Protein AF-A0AAN3M4S7-F1 (afdb_monomer)

Radius of gyration: 28.24 Å; Cα contacts (8 Å, |Δi|>4): 264; chains: 1; bounding box: 68×44×92 Å

Structure (mmCIF, N/CA/C/O backbone):
data_AF-A0AAN3M4S7-F1
#
_entry.id   AF-A0AAN3M4S7-F1
#
loop_
_atom_site.group_PDB
_atom_site.id
_atom_site.type_symbol
_atom_site.label_atom_id
_atom_site.label_alt_id
_atom_site.label_comp_id
_atom_site.label_asym_id
_atom_site.label_entity_id
_atom_site.label_seq_id
_atom_site.pdbx_PDB_ins_code
_atom_site.Cartn_x
_atom_site.Cartn_y
_atom_site.Cartn_z
_atom_site.occupancy
_atom_site.B_iso_or_equiv
_atom_site.auth_seq_id
_atom_site.auth_comp_id
_atom_site.auth_asym_id
_atom_site.auth_atom_id
_atom_site.pdbx_PDB_model_num
ATOM 1 N N . MET A 1 1 ? 29.022 -8.233 -71.711 1.00 42.91 1 MET A N 1
ATOM 2 C CA . MET A 1 1 ? 27.779 -9.005 -71.477 1.00 42.91 1 MET A CA 1
ATOM 3 C C . MET A 1 1 ? 26.591 -8.155 -71.916 1.00 42.91 1 MET A C 1
ATOM 5 O O . MET A 1 1 ? 26.565 -6.970 -71.615 1.00 42.91 1 MET A O 1
ATOM 9 N N . ARG A 1 2 ? 25.707 -8.713 -72.752 1.00 39.50 2 ARG A N 1
ATOM 10 C CA . ARG A 1 2 ? 24.642 -8.004 -73.483 1.00 39.50 2 ARG A CA 1
ATOM 11 C C . ARG A 1 2 ? 23.326 -7.956 -72.679 1.00 39.50 2 ARG A C 1
ATOM 13 O O . ARG A 1 2 ? 22.872 -8.994 -72.228 1.00 39.50 2 ARG A O 1
ATOM 20 N N . ARG A 1 3 ? 22.741 -6.750 -72.648 1.00 41.62 3 ARG A N 1
ATOM 21 C CA . ARG A 1 3 ? 21.318 -6.340 -72.765 1.00 41.62 3 ARG A CA 1
ATOM 22 C C . ARG A 1 3 ? 20.234 -6.860 -71.792 1.00 41.62 3 ARG A C 1
ATOM 24 O O . ARG A 1 3 ? 19.880 -8.028 -71.773 1.00 41.62 3 ARG A O 1
ATOM 31 N N . SER A 1 4 ? 19.646 -5.860 -71.127 1.00 47.91 4 SER A N 1
ATOM 32 C CA . SER A 1 4 ? 18.259 -5.597 -70.704 1.00 47.91 4 SER A CA 1
ATOM 33 C C . SER A 1 4 ? 17.121 -6.521 -71.159 1.00 47.91 4 SER A C 1
ATOM 35 O O . SER A 1 4 ? 17.028 -6.826 -72.343 1.00 47.91 4 SER A O 1
ATOM 37 N N . ALA A 1 5 ? 16.133 -6.719 -70.272 1.00 48.47 5 ALA A N 1
ATOM 38 C CA . ALA A 1 5 ? 14.705 -6.646 -70.617 1.00 48.47 5 ALA A CA 1
ATOM 39 C C . ALA A 1 5 ? 13.822 -6.467 -69.363 1.00 48.47 5 ALA A C 1
ATOM 41 O O . ALA A 1 5 ? 13.741 -7.340 -68.504 1.00 48.47 5 ALA A O 1
ATOM 42 N N . PHE A 1 6 ? 13.142 -5.322 -69.291 1.00 50.38 6 PHE A N 1
ATOM 43 C CA . PHE A 1 6 ? 11.917 -5.125 -68.516 1.00 50.38 6 PHE A CA 1
ATOM 44 C C . PHE A 1 6 ? 10.796 -5.973 -69.133 1.00 50.38 6 PHE A C 1
ATOM 46 O O . PHE A 1 6 ? 10.583 -5.883 -70.340 1.00 50.38 6 PHE A O 1
ATOM 53 N N . VAL A 1 7 ? 10.018 -6.698 -68.322 1.00 50.75 7 VAL A N 1
ATOM 54 C CA . VAL A 1 7 ? 8.694 -7.201 -68.728 1.00 50.75 7 VAL A CA 1
ATOM 55 C C . VAL A 1 7 ? 7.677 -6.900 -67.626 1.00 50.75 7 VAL A C 1
ATOM 57 O O . VAL A 1 7 ? 7.732 -7.429 -66.520 1.00 50.75 7 VAL A O 1
ATOM 60 N N . ARG A 1 8 ? 6.759 -5.994 -67.966 1.00 50.50 8 ARG A N 1
ATOM 61 C CA . ARG A 1 8 ? 5.465 -5.724 -67.327 1.00 50.50 8 ARG A CA 1
ATOM 62 C C . ARG A 1 8 ? 4.431 -6.676 -67.942 1.00 50.50 8 ARG A C 1
ATOM 64 O O . ARG A 1 8 ? 4.377 -6.730 -69.162 1.00 50.50 8 ARG A O 1
ATOM 71 N N . MET A 1 9 ? 3.567 -7.294 -67.135 1.00 41.88 9 MET A N 1
ATOM 72 C CA . MET A 1 9 ? 2.136 -7.560 -67.420 1.00 41.88 9 MET A CA 1
ATOM 73 C C . MET A 1 9 ? 1.543 -8.306 -66.210 1.00 41.88 9 MET A C 1
ATOM 75 O O . MET A 1 9 ? 2.044 -9.359 -65.844 1.00 41.88 9 MET A O 1
ATOM 79 N N . MET A 1 10 ? 0.720 -7.663 -65.368 1.00 51.94 10 MET A N 1
ATOM 80 C CA . MET A 1 10 ? -0.756 -7.586 -65.435 1.00 51.94 10 MET A CA 1
ATOM 81 C C . MET A 1 10 ? -1.442 -8.955 -65.530 1.00 51.94 10 MET A C 1
ATOM 83 O O . MET A 1 10 ? -1.200 -9.637 -66.513 1.00 51.94 10 MET A O 1
ATOM 87 N N . ILE A 1 11 ? -2.341 -9.283 -64.576 1.00 55.47 11 ILE A N 1
ATOM 88 C CA . ILE A 1 11 ? -3.719 -9.772 -64.832 1.00 55.47 11 ILE A CA 1
ATOM 89 C C . ILE A 1 11 ? -4.521 -10.050 -63.522 1.00 55.47 11 ILE A C 1
ATOM 91 O O . ILE A 1 11 ? -4.142 -10.873 -62.700 1.00 55.47 11 ILE A O 1
ATOM 95 N N . PHE A 1 12 ? -5.644 -9.322 -63.411 1.00 48.72 12 PHE A N 1
ATOM 96 C CA . PHE A 1 12 ? -7.006 -9.671 -62.950 1.00 48.72 12 PHE A CA 1
ATOM 97 C C . PHE A 1 12 ? -7.413 -9.824 -61.462 1.00 48.72 12 PHE A C 1
ATOM 99 O O . PHE A 1 12 ? -7.158 -10.799 -60.767 1.00 48.72 12 PHE A O 1
ATOM 106 N N . THR A 1 13 ? -8.213 -8.822 -61.078 1.00 58.09 13 THR A N 1
ATOM 107 C CA . THR A 1 13 ? -9.391 -8.765 -60.193 1.00 58.09 13 THR A CA 1
ATOM 108 C C . THR A 1 13 ? -10.190 -10.049 -59.941 1.00 58.09 13 THR A C 1
ATOM 110 O O . THR A 1 13 ? -10.641 -10.689 -60.886 1.00 58.09 13 THR A O 1
ATOM 113 N N . THR A 1 14 ? -10.601 -10.234 -58.679 1.00 54.31 14 THR A N 1
ATOM 114 C CA . THR A 1 14 ? -11.910 -10.811 -58.316 1.00 54.31 14 THR A CA 1
ATOM 115 C C . THR A 1 14 ? -12.556 -10.011 -57.184 1.00 54.31 14 THR A C 1
ATOM 117 O O . THR A 1 14 ? -12.003 -9.900 -56.089 1.00 54.31 14 THR A O 1
ATOM 120 N N . LEU A 1 15 ? -13.743 -9.465 -57.468 1.00 50.44 15 LEU A N 1
ATOM 121 C CA . LEU A 1 15 ? -14.716 -9.010 -56.480 1.00 50.44 15 LEU A CA 1
ATOM 122 C C . LEU A 1 15 ? -15.133 -10.185 -55.586 1.00 50.44 15 LEU A C 1
ATOM 124 O O . LEU A 1 15 ? -15.494 -11.240 -56.099 1.00 50.44 15 LEU A O 1
ATOM 128 N N . PHE A 1 16 ? -15.193 -9.961 -54.274 1.00 44.78 16 PHE A N 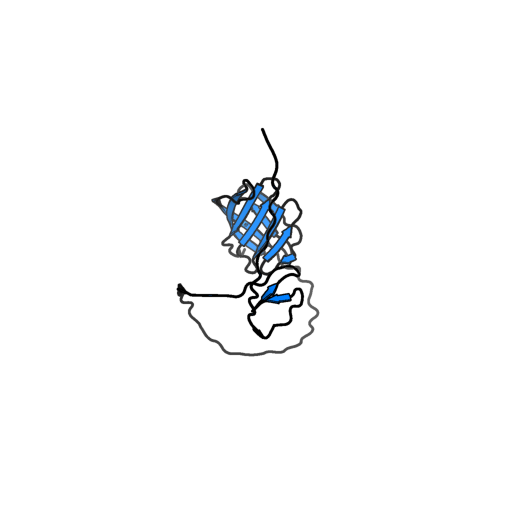1
ATOM 129 C CA . PHE A 1 16 ? -16.081 -10.719 -53.398 1.00 44.78 16 PHE A CA 1
ATOM 130 C C . PHE A 1 16 ? -17.044 -9.748 -52.719 1.00 44.78 16 PHE A C 1
ATOM 132 O O . PHE A 1 16 ? -16.681 -8.973 -51.835 1.00 44.78 16 PHE A O 1
ATOM 139 N N . VAL A 1 17 ? -18.275 -9.783 -53.222 1.00 51.69 17 VAL A N 1
ATOM 140 C CA . VAL A 1 17 ? -19.485 -9.270 -52.588 1.00 51.69 17 VAL A CA 1
ATOM 141 C C . VAL A 1 17 ? -19.856 -10.223 -51.452 1.00 51.69 17 VAL A C 1
ATOM 143 O O . VAL A 1 17 ? -19.858 -11.438 -51.625 1.00 51.69 17 VAL A O 1
ATOM 146 N N . GLY A 1 18 ? -20.205 -9.665 -50.301 1.00 41.69 18 GLY A N 1
ATOM 147 C CA . GLY A 1 18 ? -20.813 -10.367 -49.175 1.00 41.69 18 GLY A CA 1
ATOM 148 C C . GLY A 1 18 ? -20.774 -9.428 -47.980 1.00 41.69 18 GLY A C 1
ATOM 149 O O . GLY A 1 18 ? -19.727 -8.892 -47.650 1.00 41.69 18 GLY A O 1
ATOM 150 N N . GLY A 1 19 ? -21.850 -9.092 -47.298 1.00 40.72 19 GLY A N 1
ATOM 151 C CA . GLY A 1 19 ? -23.197 -9.623 -47.223 1.00 40.72 19 GLY A CA 1
ATOM 152 C C . GLY A 1 19 ? -23.743 -8.968 -45.956 1.00 40.72 19 GLY A C 1
ATOM 153 O O . GLY A 1 19 ? -23.038 -8.847 -44.955 1.00 40.72 19 GLY A O 1
ATOM 154 N N . THR A 1 20 ? -24.942 -8.419 -46.046 1.00 54.81 20 THR A N 1
ATOM 155 C CA . THR A 1 20 ? -25.591 -7.624 -45.005 1.00 54.81 20 THR A CA 1
ATOM 156 C C . THR A 1 20 ? -25.711 -8.379 -43.682 1.00 54.81 20 THR A C 1
ATOM 158 O O . THR A 1 20 ? -26.260 -9.475 -43.652 1.00 54.81 20 THR A O 1
ATOM 161 N N . SER A 1 21 ? -25.324 -7.727 -42.586 1.00 47.47 21 SER A N 1
ATOM 162 C CA . SER A 1 21 ? -25.790 -8.072 -41.242 1.00 47.47 21 SER A CA 1
ATOM 163 C C . SER A 1 21 ? -26.276 -6.795 -40.579 1.00 47.47 21 SER A C 1
ATOM 165 O O . SER A 1 21 ? -25.494 -6.030 -40.014 1.00 47.47 21 SER A O 1
ATOM 167 N N . THR A 1 22 ? -27.581 -6.551 -40.668 1.00 51.91 22 THR A N 1
ATOM 168 C CA . THR A 1 22 ? -28.297 -5.594 -39.824 1.00 51.91 22 THR A CA 1
ATOM 169 C C . THR A 1 22 ? -28.258 -6.105 -38.386 1.00 51.91 22 THR A C 1
ATOM 171 O O . THR A 1 22 ? -29.198 -6.725 -37.893 1.00 51.91 22 THR A O 1
ATOM 174 N N . ALA A 1 23 ? -27.132 -5.893 -37.712 1.00 49.00 23 ALA A N 1
ATOM 175 C CA . ALA A 1 23 ? -27.054 -6.047 -36.274 1.00 49.00 23 ALA A CA 1
ATOM 176 C C . ALA A 1 23 ? -27.663 -4.786 -35.660 1.00 49.00 23 ALA A C 1
ATOM 178 O O . ALA A 1 23 ? -27.146 -3.685 -35.847 1.00 49.00 23 ALA A O 1
ATOM 179 N N . VAL A 1 24 ? -28.785 -4.956 -34.964 1.00 54.28 24 VAL A N 1
ATOM 180 C CA . VAL A 1 24 ? -29.442 -3.917 -34.165 1.00 54.28 24 VAL A CA 1
ATOM 181 C C . VAL A 1 24 ? -28.415 -3.358 -33.176 1.00 54.28 24 VAL A C 1
ATOM 183 O O . VAL A 1 24 ? -28.100 -3.970 -32.156 1.00 54.28 24 VAL A O 1
ATOM 186 N N . ALA A 1 25 ? -27.825 -2.219 -33.532 1.00 49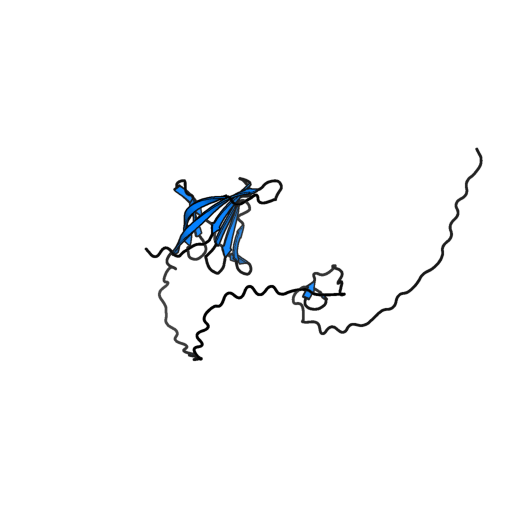.12 25 ALA A N 1
ATOM 187 C CA . ALA A 1 25 ? -26.720 -1.627 -32.804 1.00 49.12 25 ALA A CA 1
ATOM 188 C C . ALA A 1 25 ? -27.243 -0.845 -31.596 1.00 49.12 25 ALA A C 1
ATOM 190 O O . ALA A 1 25 ? -28.061 0.064 -31.721 1.00 49.12 25 ALA A O 1
ATOM 191 N N . LYS A 1 26 ? -26.733 -1.171 -30.407 1.00 57.12 26 LYS A N 1
ATOM 192 C CA . LYS A 1 26 ? -26.891 -0.325 -29.220 1.00 57.12 26 LYS A CA 1
ATOM 193 C C . LYS A 1 26 ? -26.091 0.962 -29.453 1.00 57.12 26 LYS A C 1
ATOM 195 O O . LYS A 1 26 ? -24.917 0.889 -29.810 1.00 57.12 26 LYS A O 1
ATOM 200 N N . ASN A 1 27 ? -26.717 2.124 -29.266 1.00 68.62 27 ASN A N 1
ATOM 201 C CA . ASN A 1 27 ? -26.088 3.425 -29.511 1.00 68.62 27 ASN A CA 1
ATOM 202 C C . ASN A 1 27 ? -24.818 3.604 -28.662 1.00 68.62 27 ASN A C 1
ATOM 204 O O . ASN A 1 27 ? -24.875 3.710 -27.435 1.00 68.62 27 ASN A O 1
ATOM 208 N N . CYS A 1 28 ? -23.661 3.648 -29.320 1.00 70.94 28 CYS A N 1
ATOM 209 C CA . CYS A 1 28 ? -22.375 3.876 -28.675 1.00 70.94 28 CYS A CA 1
ATOM 210 C C . CYS A 1 28 ? -22.195 5.365 -28.359 1.00 70.94 28 CYS A C 1
ATOM 212 O O . CYS A 1 28 ? -22.186 6.194 -29.262 1.00 70.94 28 CYS A O 1
ATOM 214 N N . LYS A 1 29 ? -21.995 5.718 -27.079 1.00 72.62 29 LYS A N 1
ATOM 215 C CA . LYS A 1 29 ? -21.736 7.115 -26.667 1.00 72.62 29 LYS A CA 1
ATOM 216 C C . LYS A 1 29 ? -20.377 7.639 -27.164 1.00 72.62 29 LYS A C 1
ATOM 218 O O . LYS A 1 29 ? -20.208 8.840 -27.342 1.00 72.62 29 LYS A O 1
ATOM 223 N N . LYS A 1 30 ? -19.401 6.745 -27.365 1.00 63.00 30 LYS A N 1
ATOM 224 C CA . LYS A 1 30 ? -18.105 7.014 -28.008 1.00 63.00 30 LYS A CA 1
ATOM 225 C C . LYS A 1 30 ? -17.706 5.789 -28.838 1.00 63.00 30 LYS A C 1
ATOM 227 O O . LYS A 1 30 ? -17.672 4.687 -28.295 1.00 63.00 30 LYS A O 1
ATOM 232 N N . GLY A 1 31 ? -17.390 5.984 -30.119 1.00 74.31 31 GLY A N 1
ATOM 233 C CA . GLY A 1 31 ? -16.978 4.914 -31.037 1.00 74.31 31 GLY A CA 1
ATOM 234 C C . GLY A 1 31 ? -18.075 4.428 -31.992 1.00 74.31 31 GLY A C 1
ATOM 235 O O . GLY A 1 31 ? -19.204 4.908 -31.947 1.00 74.31 31 GLY A O 1
ATOM 236 N N . ILE A 1 32 ? -17.718 3.486 -32.867 1.00 76.38 32 ILE A N 1
ATOM 237 C CA . ILE A 1 32 ? -18.597 2.870 -33.869 1.00 76.38 32 ILE A CA 1
ATOM 238 C C . ILE A 1 32 ? -19.101 1.499 -33.379 1.00 76.38 32 ILE A C 1
ATOM 240 O O . ILE A 1 32 ? -18.364 0.785 -32.689 1.00 76.38 32 ILE A O 1
ATOM 244 N N . PRO A 1 33 ? -20.347 1.111 -33.691 1.00 72.44 33 PRO A N 1
ATOM 245 C CA . PRO A 1 33 ? -20.886 -0.183 -33.285 1.00 72.44 33 PRO A CA 1
ATOM 246 C C . PRO A 1 33 ? -20.235 -1.341 -34.057 1.00 72.44 33 PRO A C 1
ATOM 248 O O . PRO A 1 33 ? -20.061 -1.276 -35.272 1.00 72.44 33 PRO A O 1
ATOM 251 N N . CYS A 1 34 ? -19.888 -2.415 -33.343 1.00 76.62 34 CYS A N 1
ATOM 252 C CA . CYS A 1 34 ? -19.322 -3.648 -33.892 1.00 76.62 34 CYS A CA 1
ATOM 253 C C . CYS A 1 34 ? -19.849 -4.858 -33.094 1.00 76.62 34 CYS A C 1
ATOM 255 O O . CYS A 1 34 ? -19.361 -5.170 -32.005 1.00 76.62 34 CYS A O 1
ATOM 257 N N . GLY A 1 35 ? -20.883 -5.534 -33.608 1.00 75.25 35 GLY A N 1
ATOM 258 C CA . GLY A 1 35 ? -21.559 -6.631 -32.903 1.00 75.25 35 GLY A CA 1
ATOM 259 C C . GLY A 1 35 ? -22.231 -6.157 -31.606 1.00 75.25 35 GLY A C 1
ATOM 260 O O . GLY A 1 35 ? -22.968 -5.175 -31.613 1.00 75.25 35 GLY A O 1
ATOM 261 N N . ASN A 1 36 ? -21.949 -6.825 -30.480 1.00 72.81 36 ASN A N 1
ATOM 262 C CA . ASN A 1 36 ? -22.492 -6.471 -29.157 1.00 72.81 36 ASN A CA 1
ATOM 263 C C . ASN A 1 36 ? -21.648 -5.430 -28.388 1.00 72.81 36 ASN A C 1
ATOM 265 O O . ASN A 1 36 ? -21.872 -5.224 -27.194 1.00 72.81 36 ASN A O 1
ATOM 269 N N . SER A 1 37 ? -20.646 -4.802 -29.013 1.00 70.00 37 SER A N 1
ATOM 270 C CA . SER A 1 37 ? -19.739 -3.847 -28.357 1.00 70.00 37 SER A CA 1
ATOM 271 C C . SER A 1 37 ? -19.440 -2.618 -29.225 1.00 70.00 37 SER A C 1
ATOM 273 O O . SER A 1 37 ? -19.722 -2.589 -30.422 1.00 70.00 37 SER A O 1
ATOM 275 N N . CYS A 1 38 ? -18.882 -1.581 -28.598 1.00 79.56 38 CYS A N 1
ATOM 276 C CA . CYS A 1 38 ? -18.484 -0.325 -29.235 1.00 79.56 38 CYS A CA 1
ATOM 277 C C . CYS A 1 38 ? -16.966 -0.283 -29.403 1.00 79.56 38 CYS A C 1
ATOM 279 O O . CYS A 1 38 ? -16.242 -0.560 -28.445 1.00 79.56 38 CYS A O 1
ATOM 281 N N . ILE A 1 39 ? -16.479 0.090 -30.586 1.00 77.88 39 ILE A N 1
ATOM 282 C CA . ILE A 1 39 ? -15.044 0.170 -30.881 1.00 77.88 39 ILE A CA 1
ATOM 283 C C . ILE A 1 39 ? -14.630 1.602 -31.238 1.00 77.88 39 ILE A C 1
ATOM 285 O O . ILE A 1 39 ? -15.415 2.373 -31.783 1.00 77.88 39 ILE A O 1
ATOM 289 N N . ALA A 1 40 ? -13.398 1.994 -30.907 1.00 77.44 40 ALA A N 1
ATOM 290 C CA . ALA A 1 40 ? -12.869 3.313 -31.251 1.00 77.44 40 ALA A CA 1
ATOM 291 C C . ALA A 1 40 ? -12.804 3.533 -32.777 1.00 77.44 40 ALA A C 1
ATOM 293 O O . ALA A 1 40 ? -12.627 2.588 -33.550 1.00 77.44 40 ALA A O 1
ATOM 294 N N . VAL A 1 41 ? -12.917 4.796 -33.200 1.00 72.44 41 VAL A N 1
ATOM 295 C CA . VAL A 1 41 ? -12.839 5.199 -34.613 1.00 72.44 41 VAL A CA 1
ATOM 296 C C . VAL A 1 41 ? -11.474 4.794 -35.189 1.00 72.44 41 VAL A C 1
ATOM 298 O O . VAL A 1 41 ? -10.442 5.051 -34.574 1.00 72.44 41 VAL A O 1
ATOM 301 N N . GLY A 1 42 ? -11.473 4.134 -36.350 1.00 69.75 42 GLY A N 1
ATOM 302 C CA . GLY A 1 42 ? -10.254 3.687 -37.041 1.00 69.75 42 GLY A CA 1
ATOM 303 C C . GLY A 1 42 ? -9.802 2.253 -36.734 1.00 69.75 42 GLY A C 1
ATOM 304 O O . GLY A 1 42 ? -8.729 1.847 -37.175 1.00 69.75 42 GLY A O 1
ATOM 305 N N . LYS A 1 43 ? -10.593 1.463 -35.995 1.00 73.00 43 LYS A N 1
ATOM 306 C CA . LYS A 1 43 ? -10.341 0.026 -35.797 1.00 73.00 43 LYS A CA 1
ATOM 307 C C . LYS A 1 43 ? -11.283 -0.825 -36.650 1.00 73.00 43 LYS A C 1
ATOM 309 O O . LYS A 1 43 ? -12.471 -0.534 -36.755 1.00 73.00 43 LYS A O 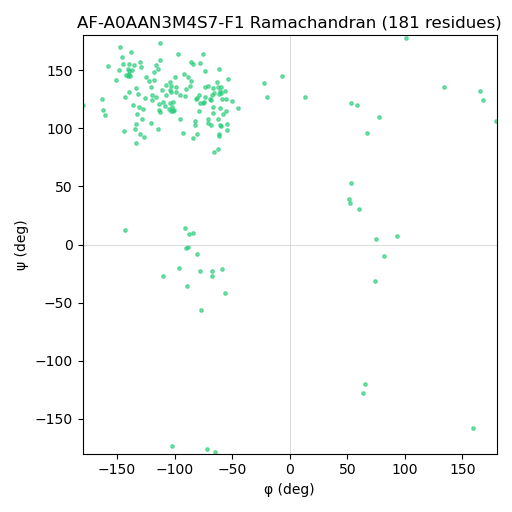1
ATOM 314 N N . THR A 1 44 ? -10.754 -1.906 -37.220 1.00 71.62 44 THR A N 1
ATOM 315 C CA . THR A 1 44 ? -11.525 -2.831 -38.058 1.00 71.62 44 THR A CA 1
ATOM 316 C C . THR A 1 44 ? -12.326 -3.805 -37.201 1.00 71.62 44 THR A C 1
ATOM 318 O O . THR A 1 44 ? -11.775 -4.513 -36.358 1.00 71.62 44 THR A O 1
ATOM 321 N N . CYS A 1 45 ? -13.631 -3.859 -37.447 1.00 66.75 45 CYS A N 1
ATOM 322 C CA . CYS A 1 45 ? -14.543 -4.813 -36.833 1.00 66.75 45 CYS A CA 1
ATOM 323 C C . CYS A 1 45 ? -14.367 -6.202 -37.473 1.00 66.75 45 CYS A C 1
ATOM 325 O O . CYS A 1 45 ? -14.528 -6.337 -38.685 1.00 66.75 45 CYS A O 1
ATOM 327 N N . ARG A 1 46 ? -14.039 -7.236 -36.686 1.00 69.50 46 ARG A N 1
ATOM 328 C CA . ARG A 1 46 ? -14.044 -8.638 -37.144 1.00 69.50 46 ARG A CA 1
ATOM 329 C C . ARG A 1 46 ? -15.128 -9.412 -36.404 1.00 69.50 46 ARG A C 1
ATOM 331 O O . ARG A 1 46 ? -15.097 -9.487 -35.179 1.00 69.50 46 ARG A O 1
ATOM 338 N N . ILE A 1 47 ? -16.074 -9.976 -37.153 1.00 61.78 47 ILE A N 1
ATOM 339 C CA . ILE A 1 47 ? -17.199 -10.762 -36.636 1.00 61.78 47 ILE A CA 1
ATOM 340 C C . ILE A 1 47 ? -17.217 -12.113 -37.375 1.00 61.78 47 ILE A C 1
ATOM 342 O O . ILE A 1 47 ? -17.387 -12.133 -38.589 1.00 61.78 47 ILE A O 1
ATOM 346 N N . GLY A 1 48 ? -17.025 -13.213 -36.630 1.00 51.16 48 GLY A N 1
ATOM 347 C CA . GLY A 1 48 ? -17.079 -14.627 -37.071 1.00 51.16 48 GLY A CA 1
ATOM 348 C C . GLY A 1 48 ? -15.880 -15.444 -36.543 1.00 51.16 48 GLY A C 1
ATOM 349 O O . GLY A 1 48 ? -14.767 -14.929 -36.571 1.00 51.16 48 GLY A O 1
ATOM 350 N N . SER A 1 49 ? -15.971 -16.671 -36.003 1.00 39.03 49 SER A N 1
ATOM 351 C CA . SER A 1 49 ? -17.080 -17.604 -35.706 1.00 39.03 49 SER A CA 1
ATOM 352 C C . SER A 1 49 ? -16.687 -18.483 -34.491 1.00 39.03 49 SER A C 1
ATOM 354 O O . SER A 1 49 ? -15.526 -18.858 -34.357 1.00 39.03 49 SER A O 1
ATOM 356 N N . TYR A 1 50 ? -17.634 -18.775 -33.593 1.00 53.66 50 TYR A N 1
ATOM 357 C CA . TYR A 1 50 ? -17.469 -19.486 -32.304 1.00 53.66 50 TYR A CA 1
ATOM 358 C C . TYR A 1 50 ? -17.493 -21.024 -32.425 1.00 53.66 50 TYR A C 1
ATOM 360 O O . TYR A 1 50 ? -18.216 -21.534 -33.275 1.00 53.66 50 TYR A O 1
ATOM 368 N N . ALA A 1 51 ? -16.878 -21.747 -31.469 1.00 41.12 51 ALA A N 1
ATOM 369 C CA . ALA A 1 51 ? -17.439 -22.987 -30.895 1.00 41.12 51 ALA A CA 1
ATOM 370 C C . ALA A 1 51 ? -16.845 -23.319 -29.494 1.00 41.12 51 ALA A C 1
ATOM 372 O O . ALA A 1 51 ? -15.743 -22.867 -29.189 1.00 41.12 51 ALA A O 1
ATOM 373 N N . PRO A 1 52 ? -17.578 -24.044 -28.620 1.00 58.81 52 PRO A N 1
ATOM 374 C CA . PRO A 1 52 ? -17.574 -23.858 -27.162 1.00 58.81 52 PRO A CA 1
ATOM 375 C C . PRO A 1 52 ? -16.969 -25.037 -26.374 1.00 58.81 52 PRO A C 1
ATOM 377 O O . PRO A 1 52 ? -17.033 -26.170 -26.834 1.00 58.81 52 PRO A O 1
ATOM 380 N N . SER A 1 53 ? -16.513 -24.830 -25.129 1.00 32.78 53 SER A N 1
ATOM 381 C CA . SER A 1 53 ? -16.524 -25.918 -24.132 1.00 32.78 53 SER A CA 1
ATOM 382 C C . SER A 1 53 ? -16.357 -25.447 -22.683 1.00 32.78 53 SER A C 1
ATOM 384 O O . SER A 1 53 ? -15.352 -24.848 -22.313 1.00 32.78 53 SER A O 1
ATOM 386 N N . SER A 1 54 ? -17.334 -25.860 -21.877 1.00 30.94 54 SER A N 1
ATOM 387 C CA . SER A 1 54 ? -17.329 -26.052 -20.425 1.00 30.94 54 SER A CA 1
ATOM 388 C C . SER A 1 54 ? -17.184 -24.827 -19.520 1.00 30.94 54 SER A C 1
ATOM 390 O O . SER A 1 54 ? -16.107 -24.454 -19.061 1.00 30.94 54 SER A O 1
ATOM 392 N N . TYR A 1 55 ? -18.345 -24.349 -19.072 1.00 34.88 55 TYR A N 1
ATOM 393 C CA . TYR A 1 55 ? -18.514 -23.989 -17.668 1.00 34.88 55 TYR A CA 1
ATOM 394 C C . TYR A 1 55 ? -17.915 -25.106 -16.795 1.00 34.88 55 TYR A C 1
ATOM 396 O O . TYR A 1 55 ? -18.399 -26.238 -16.819 1.00 34.88 55 TYR A O 1
ATOM 404 N N . LYS A 1 56 ? -16.880 -24.806 -16.008 1.00 29.81 56 LYS A N 1
ATOM 405 C CA . LYS A 1 56 ? -16.699 -25.491 -14.728 1.00 29.81 56 LYS A CA 1
ATOM 406 C C . LYS A 1 56 ? -17.390 -24.644 -13.672 1.00 29.81 56 LYS A C 1
ATOM 408 O O . LYS A 1 56 ? -16.840 -23.671 -13.168 1.00 29.81 56 LYS A O 1
ATOM 413 N N . ASN A 1 57 ? -18.632 -25.026 -13.384 1.00 33.34 57 ASN A N 1
ATOM 414 C CA . ASN A 1 57 ? -19.287 -24.698 -12.129 1.00 33.34 57 ASN A CA 1
ATOM 415 C C . ASN A 1 57 ? -18.442 -25.293 -10.998 1.00 33.34 57 ASN A C 1
ATOM 417 O O . ASN A 1 57 ? -18.512 -26.491 -10.739 1.00 33.34 57 ASN A O 1
ATOM 421 N N . HIS A 1 58 ? -17.655 -24.467 -10.314 1.00 33.00 58 HIS A N 1
ATOM 422 C CA . HIS A 1 58 ? -17.378 -24.738 -8.912 1.00 33.00 58 HIS A CA 1
ATOM 423 C C . HIS A 1 58 ? -18.588 -24.232 -8.133 1.00 33.00 58 HIS A C 1
ATOM 425 O O . HIS A 1 58 ? -18.724 -23.044 -7.848 1.00 33.00 58 HIS A O 1
ATOM 431 N N . SER A 1 59 ? -19.511 -25.152 -7.867 1.00 34.16 59 SER A N 1
ATOM 432 C CA . SER A 1 59 ? -20.602 -24.976 -6.921 1.00 34.16 59 SER A CA 1
ATOM 433 C C . SER A 1 59 ? -20.016 -24.735 -5.529 1.00 34.16 59 SER A C 1
ATOM 435 O O . SER A 1 59 ? -19.725 -25.680 -4.799 1.00 34.16 59 SER A O 1
ATOM 437 N N . TYR A 1 60 ? -19.834 -23.472 -5.154 1.00 33.34 60 TYR A N 1
ATOM 438 C CA . TYR A 1 60 ? -19.862 -23.107 -3.744 1.00 33.34 60 TYR A CA 1
ATOM 439 C C . TYR A 1 60 ? -21.327 -22.947 -3.358 1.00 33.34 60 TYR A C 1
ATOM 441 O O . TYR A 1 60 ? -21.978 -21.966 -3.717 1.00 33.34 60 TYR A O 1
ATOM 449 N N . SER A 1 61 ? -21.850 -23.956 -2.668 1.00 29.59 61 SER A N 1
ATOM 450 C CA . SER A 1 61 ? -23.162 -23.930 -2.032 1.00 29.59 61 SER A CA 1
ATOM 451 C C . SER A 1 61 ? -23.185 -22.826 -0.972 1.00 29.59 61 SER A C 1
ATOM 453 O O . SER A 1 61 ? -22.754 -23.031 0.159 1.00 29.59 61 SER A O 1
ATOM 455 N N . TYR A 1 62 ? -23.668 -21.639 -1.336 1.00 36.38 62 TYR A N 1
ATOM 456 C CA . TYR A 1 62 ? -24.163 -20.668 -0.365 1.00 36.38 62 TYR A CA 1
ATOM 457 C C . TYR A 1 62 ? -25.574 -21.101 0.058 1.00 36.38 62 TYR A C 1
ATOM 459 O O . TYR A 1 62 ? -26.415 -21.316 -0.819 1.00 36.38 62 TYR A O 1
ATOM 467 N N . PRO A 1 63 ? -25.880 -21.218 1.362 1.00 35.38 63 PRO A N 1
ATOM 468 C CA . PRO A 1 63 ? -27.256 -21.378 1.800 1.00 35.38 63 PRO A CA 1
ATOM 469 C C . PRO A 1 63 ? -28.008 -20.078 1.494 1.00 35.38 63 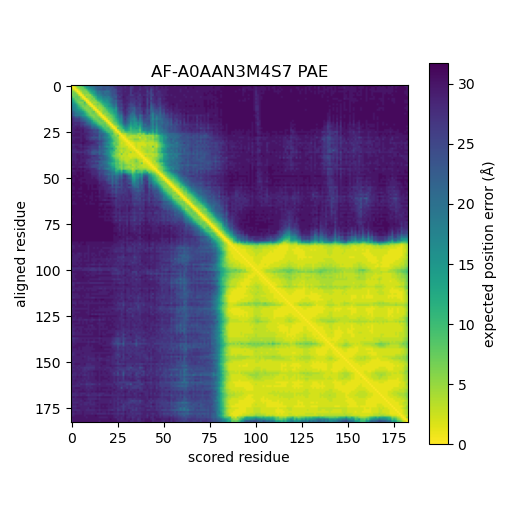PRO A C 1
ATOM 471 O O . PRO A 1 63 ? -27.710 -19.015 2.036 1.00 35.38 63 PRO A O 1
ATOM 474 N N . SER A 1 64 ? -28.955 -20.168 0.563 1.00 32.84 64 SER A N 1
ATOM 475 C CA . SER A 1 64 ? -29.861 -19.085 0.204 1.00 32.84 64 SER A CA 1
ATOM 476 C C . SER A 1 64 ? -31.012 -19.068 1.209 1.00 32.84 64 SER A C 1
ATOM 478 O O . SER A 1 64 ? -31.876 -19.940 1.177 1.00 32.84 64 SER A O 1
ATOM 480 N N . SER A 1 65 ? -31.024 -18.094 2.117 1.00 33.97 65 SER A N 1
ATOM 481 C CA . SER A 1 65 ? -32.235 -17.713 2.840 1.00 33.97 65 SER A CA 1
ATOM 482 C C . SER A 1 65 ? -32.880 -16.528 2.124 1.00 33.97 65 SER A C 1
ATOM 484 O O . SER A 1 65 ? -32.389 -15.401 2.119 1.00 33.97 65 SER A O 1
ATOM 486 N N . SER A 1 66 ? -34.002 -16.817 1.475 1.00 40.66 66 SER A N 1
ATOM 487 C CA . SER A 1 66 ? -34.936 -15.847 0.922 1.00 40.66 66 SER A CA 1
ATOM 488 C C . SER A 1 66 ? -35.641 -15.082 2.042 1.00 40.66 66 SER A C 1
ATOM 490 O O . SER A 1 66 ? -36.332 -15.712 2.842 1.00 40.66 66 SER A O 1
ATOM 492 N N . ILE A 1 67 ? -35.580 -13.746 2.048 1.00 37.22 67 ILE A N 1
ATOM 493 C CA . ILE A 1 67 ? -36.622 -12.924 2.680 1.00 37.22 67 ILE A CA 1
ATOM 494 C C . ILE A 1 67 ? -37.057 -11.805 1.729 1.00 37.22 67 ILE A C 1
ATOM 496 O O . ILE A 1 67 ? -36.254 -11.083 1.142 1.00 37.22 67 ILE A O 1
ATOM 500 N N . ARG A 1 68 ? -38.383 -11.749 1.580 1.00 33.06 68 ARG A N 1
ATOM 501 C CA . ARG A 1 68 ? -39.206 -10.814 0.817 1.00 33.06 68 ARG A CA 1
ATOM 502 C C . ARG A 1 68 ? -38.940 -9.344 1.160 1.00 33.06 68 ARG A C 1
ATOM 504 O O . ARG A 1 68 ? -38.803 -8.975 2.317 1.00 33.06 68 ARG A O 1
ATOM 511 N N . SER A 1 69 ? -38.998 -8.545 0.099 1.00 37.16 69 SER A N 1
ATOM 512 C CA . SER A 1 69 ? -39.603 -7.217 -0.049 1.00 37.16 69 SER A CA 1
ATOM 513 C C . SER A 1 69 ? -40.017 -6.432 1.202 1.00 37.16 69 SER A C 1
ATOM 515 O O . SER A 1 69 ? -40.947 -6.822 1.899 1.00 37.16 69 SER A O 1
ATOM 517 N N . SER A 1 70 ? -39.529 -5.194 1.287 1.00 32.81 70 SER A N 1
ATOM 518 C CA . SER A 1 70 ? -40.397 -4.029 1.510 1.00 32.81 70 SER A CA 1
ATOM 519 C C . SER A 1 70 ? -39.678 -2.749 1.086 1.00 32.81 70 SER A C 1
ATOM 521 O O . SER A 1 70 ? -38.701 -2.330 1.705 1.00 32.81 70 SER A O 1
ATOM 523 N N . GLN A 1 71 ? -40.180 -2.137 0.011 1.00 43.69 71 GLN A N 1
ATOM 524 C CA . GLN A 1 71 ? -39.968 -0.726 -0.285 1.00 43.69 71 GLN A CA 1
ATOM 525 C C . GLN A 1 71 ? -40.427 0.095 0.925 1.00 43.69 71 GLN A C 1
ATOM 527 O O . GLN A 1 71 ? -41.568 -0.020 1.359 1.00 43.69 71 GLN A O 1
ATOM 532 N N . SER A 1 72 ? -39.541 0.938 1.442 1.00 37.16 72 SER A N 1
ATOM 533 C CA . SER A 1 72 ? -39.882 2.027 2.352 1.00 37.16 72 SER A CA 1
ATOM 534 C C . SER A 1 72 ? -39.286 3.293 1.753 1.00 37.16 72 SER A C 1
ATOM 536 O O . SER A 1 72 ? -38.107 3.600 1.923 1.00 37.16 72 SER A O 1
ATOM 538 N N . ASN A 1 73 ? -40.108 3.985 0.965 1.00 43.31 73 ASN A N 1
ATOM 539 C CA . ASN A 1 73 ? -39.890 5.387 0.660 1.00 43.31 73 ASN A CA 1
ATOM 540 C C . ASN A 1 73 ? -40.193 6.163 1.937 1.00 43.31 73 ASN A C 1
ATOM 542 O O . ASN A 1 73 ? -41.355 6.297 2.305 1.00 43.31 73 ASN A O 1
ATOM 546 N N . ASN A 1 74 ? -39.165 6.695 2.588 1.00 34.12 74 ASN A N 1
ATOM 547 C CA . ASN A 1 74 ? -39.350 7.784 3.533 1.00 34.12 74 ASN A CA 1
ATOM 548 C C . ASN A 1 74 ? -38.294 8.856 3.287 1.00 34.12 74 ASN A C 1
ATOM 550 O O . ASN A 1 74 ? -37.145 8.763 3.711 1.00 34.12 74 ASN A O 1
ATOM 554 N N . SER A 1 75 ? -38.739 9.889 2.572 1.00 46.41 75 SER A N 1
ATOM 555 C CA . SER A 1 75 ? -38.122 11.206 2.568 1.00 46.41 75 SER A CA 1
ATOM 556 C C . SER A 1 75 ? -38.208 11.768 3.985 1.00 46.41 75 SER A C 1
ATOM 558 O O . SER A 1 75 ? -39.283 12.130 4.461 1.00 46.41 75 SER A O 1
ATOM 560 N N . ARG A 1 76 ? -37.071 11.828 4.678 1.00 34.31 76 ARG A N 1
ATOM 561 C CA . ARG A 1 76 ? -36.906 12.696 5.841 1.00 34.31 76 ARG A CA 1
ATOM 562 C C . ARG A 1 76 ? -35.583 13.424 5.706 1.00 34.31 76 ARG A C 1
ATOM 564 O O . ARG A 1 76 ? -34.507 12.861 5.879 1.00 34.31 76 ARG A O 1
ATOM 571 N N . LYS A 1 77 ? -35.707 14.695 5.335 1.00 41.25 77 LYS A N 1
ATOM 572 C CA . LYS A 1 77 ? -34.672 15.713 5.451 1.00 41.25 77 LYS A CA 1
ATOM 573 C C . LYS A 1 77 ? -34.329 15.835 6.936 1.00 41.25 77 LYS A C 1
ATOM 575 O O . LYS A 1 77 ? -35.089 16.431 7.691 1.00 41.25 77 LYS A O 1
ATOM 580 N N . THR A 1 78 ? -33.210 15.248 7.333 1.00 34.69 78 THR A N 1
ATOM 581 C CA . THR A 1 78 ? -32.590 15.490 8.635 1.00 34.69 78 THR A CA 1
ATOM 582 C C . THR A 1 78 ? -31.267 16.179 8.353 1.00 34.69 78 THR A C 1
ATOM 584 O O . THR A 1 78 ? -30.397 15.607 7.694 1.00 34.69 78 THR A O 1
ATOM 587 N N . GLU A 1 79 ? -31.139 17.427 8.800 1.00 47.62 79 GLU A N 1
ATOM 588 C CA . GLU A 1 79 ? -29.846 18.089 8.950 1.00 47.62 79 GLU A CA 1
ATOM 589 C C . GLU A 1 79 ? -28.967 17.199 9.833 1.00 47.62 79 GLU A C 1
ATOM 591 O O . GLU A 1 79 ? -29.182 17.064 11.034 1.00 47.62 79 GLU A O 1
ATOM 596 N N . GLY A 1 80 ? -28.035 16.495 9.198 1.00 36.25 80 GLY A N 1
ATOM 597 C CA . GLY A 1 80 ? -27.139 15.557 9.850 1.00 36.25 80 GLY A CA 1
ATOM 598 C C . GLY A 1 80 ? -25.775 16.196 10.010 1.00 36.25 80 GLY A C 1
ATOM 599 O O . GLY A 1 80 ? -25.107 16.486 9.018 1.00 36.25 80 GLY A O 1
ATOM 600 N N . VAL A 1 81 ? -25.391 16.409 11.267 1.00 44.34 81 VAL A N 1
ATOM 601 C CA . VAL A 1 81 ? -24.019 16.564 11.764 1.00 44.34 81 VAL A CA 1
ATOM 602 C C . VAL A 1 81 ? -23.004 15.983 10.776 1.00 44.34 81 VAL A C 1
ATOM 604 O O . VAL A 1 81 ? -23.119 14.822 10.385 1.00 44.34 81 VAL A O 1
ATOM 607 N N . LYS A 1 82 ? -21.994 16.773 10.386 1.00 37.19 82 LYS A N 1
ATOM 608 C CA . LYS A 1 82 ? -20.821 16.275 9.656 1.00 37.19 82 LYS A CA 1
ATOM 609 C C . LYS A 1 82 ? -20.091 15.265 10.546 1.00 37.19 82 LYS A C 1
ATOM 611 O O . LYS A 1 82 ? -19.136 15.611 11.232 1.00 37.19 82 LYS A O 1
ATOM 616 N N . THR A 1 83 ? -20.556 14.021 10.563 1.00 39.66 83 THR A N 1
ATOM 617 C CA . THR A 1 83 ? -19.816 12.897 11.114 1.00 39.66 83 THR A CA 1
ATOM 618 C C . THR A 1 83 ? -18.638 12.691 10.181 1.00 39.66 83 THR A C 1
ATOM 620 O O . THR A 1 83 ? -18.786 12.199 9.062 1.00 39.66 83 THR A O 1
ATOM 623 N N . THR A 1 84 ? -17.465 13.143 10.610 1.00 49.50 84 THR A N 1
ATOM 624 C CA . THR A 1 84 ? -16.199 12.813 9.964 1.00 49.50 84 THR A CA 1
ATOM 625 C C . THR A 1 84 ? -16.161 11.291 9.808 1.00 49.50 84 THR A C 1
ATOM 627 O O . THR A 1 84 ? -16.349 10.597 10.811 1.00 49.50 84 THR A O 1
ATOM 630 N N . PRO A 1 85 ? -15.988 10.743 8.590 1.00 59.78 85 PRO A N 1
ATOM 631 C CA . PRO A 1 85 ? -15.965 9.300 8.396 1.00 59.78 85 PRO A CA 1
ATOM 632 C C . PRO A 1 85 ? -14.902 8.687 9.307 1.00 59.78 85 PRO A C 1
ATOM 634 O O . PRO A 1 85 ? -13.717 8.997 9.175 1.00 59.78 85 PRO A O 1
ATOM 637 N N . ALA A 1 86 ? -15.334 7.874 10.273 1.00 79.94 86 ALA A N 1
ATOM 638 C CA . ALA A 1 86 ? -14.429 7.255 11.228 1.00 79.94 86 ALA A CA 1
ATOM 639 C C . ALA A 1 86 ? -13.428 6.366 10.480 1.00 79.94 86 ALA A C 1
ATOM 641 O O . ALA A 1 86 ? -13.812 5.577 9.611 1.00 79.94 86 ALA A O 1
ATOM 642 N N . ALA A 1 87 ? -12.145 6.508 10.815 1.00 91.75 87 ALA A N 1
ATOM 643 C CA . ALA A 1 87 ? -11.094 5.694 10.227 1.00 91.75 87 ALA A CA 1
ATOM 644 C C . ALA A 1 87 ? -11.317 4.214 10.573 1.00 91.75 87 ALA A C 1
ATOM 646 O O . ALA A 1 87 ? -11.603 3.872 11.722 1.00 91.75 87 ALA A O 1
ATOM 647 N N . LYS A 1 88 ? -11.171 3.332 9.583 1.00 94.56 88 LYS A N 1
ATOM 648 C CA . LYS A 1 88 ? -11.348 1.882 9.746 1.00 94.56 88 LY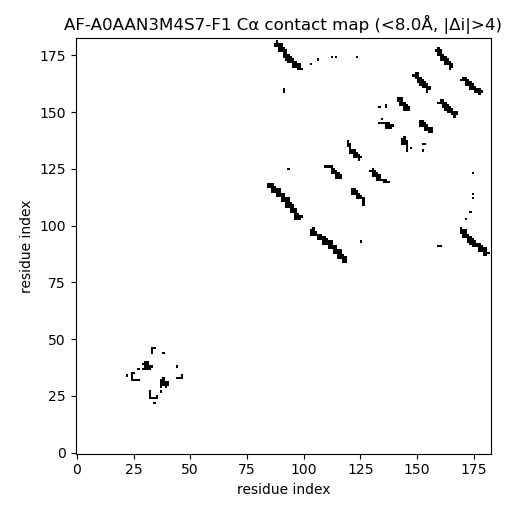S A CA 1
ATOM 649 C C . LYS A 1 88 ? -9.998 1.195 9.687 1.00 94.56 88 LYS A C 1
ATOM 651 O O . LYS A 1 88 ? -9.243 1.409 8.746 1.00 94.56 88 LYS A O 1
ATOM 656 N N . ASN A 1 89 ? -9.701 0.355 10.671 1.00 95.94 89 ASN A N 1
ATOM 657 C CA . ASN A 1 89 ? -8.464 -0.416 10.693 1.00 95.94 89 ASN A CA 1
ATOM 658 C C . ASN A 1 89 ? -8.726 -1.831 10.187 1.00 95.94 89 ASN A C 1
ATOM 660 O O . ASN A 1 89 ? -9.697 -2.469 10.581 1.00 95.94 89 ASN A O 1
ATOM 664 N N . TYR A 1 90 ? -7.840 -2.324 9.339 1.00 97.00 90 TYR A N 1
ATOM 665 C CA . TYR A 1 90 ? -7.862 -3.663 8.779 1.00 97.00 90 TYR A CA 1
ATOM 666 C C . TYR A 1 90 ? -6.565 -4.370 9.134 1.00 97.00 90 TYR A C 1
ATOM 668 O O . TYR A 1 90 ? -5.500 -3.757 9.102 1.00 97.00 90 TYR A O 1
ATOM 676 N N . LEU A 1 91 ? -6.648 -5.658 9.449 1.00 97.62 91 LEU A N 1
ATOM 677 C CA . LEU A 1 91 ? -5.491 -6.541 9.510 1.00 97.62 91 LEU A CA 1
ATOM 678 C C . LEU A 1 91 ? -5.465 -7.377 8.229 1.00 97.62 91 LEU A C 1
ATOM 680 O O . LEU A 1 91 ? -6.438 -8.067 7.926 1.00 97.62 91 LEU A O 1
ATOM 684 N N . CYS A 1 92 ? -4.370 -7.295 7.481 1.00 98.00 92 CYS A N 1
ATOM 685 C CA . CYS A 1 92 ? -4.242 -7.872 6.144 1.00 98.00 92 CYS A CA 1
ATOM 686 C C . CYS A 1 92 ? -2.983 -8.727 6.039 1.00 98.00 92 CYS A C 1
ATOM 688 O O . CYS A 1 92 ? -2.002 -8.460 6.733 1.00 98.00 92 CYS A O 1
ATOM 690 N N . GLN A 1 93 ? -2.984 -9.718 5.153 1.00 98.19 93 GLN A N 1
ATOM 691 C CA . GLN A 1 93 ? -1.779 -10.443 4.772 1.00 98.19 93 GLN A CA 1
ATOM 692 C C . GLN A 1 93 ? -0.929 -9.543 3.861 1.00 98.19 93 GLN A C 1
ATOM 694 O O . GLN A 1 93 ? -1.397 -9.031 2.854 1.00 98.19 93 GLN A O 1
ATOM 699 N N . TYR A 1 94 ? 0.314 -9.289 4.260 1.00 98.19 94 TYR A N 1
ATOM 700 C CA . TYR A 1 94 ? 1.249 -8.414 3.561 1.00 98.19 94 TYR A CA 1
ATOM 701 C C . TYR A 1 94 ? 2.207 -9.234 2.697 1.00 98.19 94 TYR A C 1
ATOM 703 O O . TYR A 1 94 ? 2.818 -10.202 3.167 1.00 98.19 94 TYR A O 1
ATOM 711 N N . SER A 1 95 ? 2.362 -8.826 1.441 1.00 97.88 95 SER A N 1
ATOM 712 C CA . SER A 1 95 ? 3.268 -9.429 0.468 1.00 97.88 95 SER A CA 1
ATOM 713 C C . SER A 1 95 ? 3.963 -8.373 -0.390 1.00 97.88 95 SER A C 1
ATOM 715 O O . SER A 1 95 ? 3.465 -7.261 -0.560 1.00 97.88 95 SER A O 1
ATOM 717 N N . ILE A 1 96 ? 5.137 -8.720 -0.920 1.00 97.38 96 ILE A N 1
ATOM 718 C CA . ILE A 1 96 ? 5.943 -7.834 -1.769 1.00 97.38 96 ILE A CA 1
ATOM 719 C C . ILE A 1 96 ? 6.567 -8.609 -2.934 1.00 97.38 96 ILE A C 1
ATOM 721 O O . ILE A 1 96 ? 6.910 -9.787 -2.793 1.00 97.38 96 ILE A O 1
ATOM 725 N N . ALA A 1 97 ? 6.708 -7.945 -4.080 1.00 97.50 97 ALA A N 1
ATOM 726 C CA . ALA A 1 97 ? 7.393 -8.443 -5.272 1.00 97.50 97 ALA A CA 1
ATOM 727 C C . ALA A 1 97 ? 8.208 -7.334 -5.953 1.00 97.50 97 ALA A C 1
ATOM 729 O O . ALA A 1 97 ? 7.832 -6.161 -5.900 1.00 97.50 97 ALA A O 1
ATOM 730 N N . SER A 1 98 ? 9.293 -7.714 -6.635 1.00 97.19 98 SER A N 1
ATOM 731 C CA . SER A 1 98 ? 10.014 -6.841 -7.566 1.00 97.19 98 SER A CA 1
ATOM 732 C C . SER A 1 98 ? 9.278 -6.728 -8.905 1.00 97.19 98 SER A C 1
ATOM 734 O O . SER A 1 98 ? 8.492 -7.597 -9.292 1.00 97.19 98 SER A O 1
ATOM 736 N N . ILE A 1 99 ? 9.532 -5.635 -9.619 1.00 94.88 99 ILE A N 1
ATOM 737 C CA . ILE A 1 99 ? 9.106 -5.408 -10.996 1.00 94.88 99 ILE A CA 1
ATOM 738 C C . ILE A 1 99 ? 10.358 -5.376 -11.866 1.00 94.88 99 ILE A C 1
ATOM 740 O O . ILE A 1 99 ? 11.175 -4.456 -11.790 1.00 94.88 99 ILE A O 1
ATOM 744 N N . GLU A 1 100 ? 10.485 -6.354 -12.748 1.00 94.31 100 GLU A N 1
ATOM 745 C CA . GLU A 1 100 ? 11.641 -6.506 -13.625 1.00 94.31 100 GLU A CA 1
ATOM 746 C C . GLU A 1 100 ? 11.179 -6.430 -15.075 1.00 94.31 100 GLU A C 1
ATOM 748 O O . GLU A 1 100 ? 10.278 -7.153 -15.496 1.00 94.31 100 GLU A O 1
ATOM 753 N N . ASN A 1 101 ? 11.758 -5.508 -15.851 1.00 91.75 101 ASN A N 1
ATOM 754 C CA . ASN A 1 101 ? 11.388 -5.281 -17.254 1.00 91.75 101 ASN A CA 1
ATOM 755 C C . ASN A 1 101 ? 9.870 -5.088 -17.466 1.00 91.75 101 ASN A C 1
ATOM 757 O O . ASN A 1 101 ? 9.286 -5.597 -18.421 1.00 91.75 101 ASN A O 1
ATOM 761 N N . GLY A 1 102 ? 9.219 -4.380 -16.537 1.00 88.00 102 GLY A N 1
ATOM 762 C CA . GLY A 1 102 ? 7.775 -4.124 -16.569 1.00 88.00 102 GLY A CA 1
ATOM 763 C C . GLY A 1 102 ? 6.899 -5.325 -16.194 1.00 88.00 102 GLY A C 1
ATOM 764 O O . GLY A 1 102 ? 5.676 -5.220 -16.262 1.00 88.00 102 GLY A O 1
ATOM 765 N N . ARG A 1 103 ? 7.491 -6.455 -15.788 1.00 92.38 103 ARG A N 1
ATOM 766 C CA . ARG A 1 103 ? 6.772 -7.641 -15.316 1.00 92.38 103 ARG A CA 1
ATOM 767 C C . ARG A 1 103 ? 6.838 -7.734 -13.800 1.00 92.38 103 ARG A C 1
ATOM 769 O O . ARG A 1 103 ? 7.907 -7.616 -13.210 1.00 92.38 103 ARG A O 1
ATOM 776 N N . LEU A 1 104 ? 5.681 -7.958 -13.188 1.00 94.12 104 LEU A N 1
ATOM 777 C CA . LEU A 1 104 ? 5.574 -8.211 -11.759 1.00 94.12 104 LEU A CA 1
ATOM 778 C C . LEU A 1 104 ? 6.082 -9.626 -11.448 1.00 94.12 104 LEU A C 1
ATOM 780 O O . LEU A 1 104 ? 5.627 -10.592 -12.062 1.00 94.12 104 LEU A O 1
ATOM 784 N N . GLY A 1 105 ? 7.020 -9.732 -10.510 1.00 94.69 105 GLY A N 1
ATOM 785 C CA . GLY A 1 105 ? 7.491 -11.005 -9.977 1.00 94.69 105 GLY A CA 1
ATOM 786 C C . GLY A 1 105 ? 6.465 -11.688 -9.066 1.00 94.69 105 GLY A C 1
ATOM 787 O O . GLY A 1 105 ? 5.348 -11.213 -8.865 1.00 94.69 105 GLY A O 1
ATOM 788 N N . ALA A 1 106 ? 6.850 -12.819 -8.477 1.00 95.12 106 ALA A N 1
ATOM 789 C CA . ALA A 1 106 ? 5.992 -13.523 -7.529 1.00 95.12 106 ALA A CA 1
ATOM 790 C C . ALA A 1 106 ? 5.847 -12.729 -6.218 1.00 95.12 106 ALA A C 1
ATOM 792 O O . ALA A 1 106 ? 6.844 -12.417 -5.565 1.00 95.12 106 ALA A O 1
ATOM 793 N N . LEU A 1 107 ? 4.607 -12.445 -5.811 1.00 95.38 107 LEU A N 1
ATOM 794 C CA . LEU A 1 107 ? 4.302 -11.842 -4.512 1.00 95.38 107 LEU A CA 1
ATOM 795 C C . LEU A 1 107 ? 4.640 -12.818 -3.388 1.00 95.38 107 LEU A C 1
ATOM 797 O O . LEU A 1 107 ? 4.075 -13.909 -3.293 1.00 95.38 107 LEU A O 1
ATOM 801 N N . ARG A 1 108 ? 5.572 -12.417 -2.522 1.00 96.62 108 ARG A N 1
ATOM 802 C CA . ARG A 1 108 ? 6.014 -13.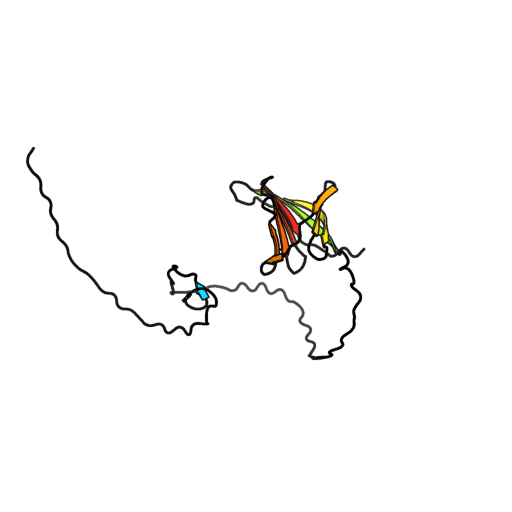225 -1.383 1.00 96.62 108 ARG A CA 1
ATOM 803 C C . ARG A 1 108 ? 5.360 -12.717 -0.112 1.00 96.62 108 ARG A C 1
ATOM 805 O O . ARG A 1 108 ? 5.654 -11.602 0.319 1.00 96.62 108 ARG A O 1
ATOM 812 N N . VAL A 1 109 ? 4.509 -13.543 0.492 1.00 96.69 109 VAL A N 1
ATOM 813 C CA . VAL A 1 109 ? 3.892 -13.263 1.795 1.00 96.69 109 VAL A CA 1
ATOM 814 C C . VAL A 1 109 ? 4.976 -13.128 2.861 1.00 96.69 109 VAL A C 1
ATOM 816 O O . VAL A 1 109 ? 5.836 -13.996 2.986 1.00 96.69 109 VAL A O 1
ATOM 819 N N . GLN A 1 110 ? 4.919 -12.040 3.624 1.00 95.06 110 GLN A N 1
ATOM 820 C CA . GLN A 1 110 ? 5.859 -11.744 4.705 1.00 95.06 110 GLN A CA 1
ATOM 821 C C . GLN A 1 110 ? 5.213 -11.861 6.094 1.00 95.06 110 GLN A C 1
ATOM 823 O O . GLN A 1 110 ? 5.905 -12.118 7.071 1.00 95.06 110 GLN A O 1
ATOM 828 N N . GLY A 1 111 ? 3.896 -11.658 6.212 1.00 96.75 111 GLY A N 1
ATOM 829 C CA . GLY A 1 111 ? 3.205 -11.666 7.506 1.00 96.75 111 GLY A CA 1
ATOM 830 C C . GLY A 1 111 ? 1.873 -10.928 7.459 1.00 96.75 111 GLY A C 1
ATOM 831 O O . GLY A 1 111 ? 1.304 -10.766 6.384 1.00 96.75 111 GLY A O 1
ATOM 832 N N . TYR A 1 112 ? 1.382 -10.469 8.613 1.00 97.00 112 TYR A N 1
ATOM 833 C CA . TYR A 1 112 ? 0.175 -9.644 8.705 1.00 97.00 112 TYR A CA 1
ATOM 834 C C . TYR A 1 112 ? 0.516 -8.214 9.116 1.00 97.00 112 TYR A C 1
ATOM 836 O O . TYR A 1 112 ? 1.251 -8.003 10.077 1.00 97.00 112 TYR A O 1
ATOM 844 N N . ALA A 1 113 ? -0.042 -7.234 8.411 1.00 97.62 113 ALA A N 1
ATOM 845 C CA . ALA A 1 113 ? 0.172 -5.820 8.686 1.00 97.62 113 ALA A CA 1
ATOM 846 C C . ALA A 1 113 ? -1.145 -5.038 8.650 1.00 97.62 113 ALA A C 1
ATOM 848 O O . ALA A 1 113 ? -2.118 -5.445 8.010 1.00 97.62 113 ALA A O 1
ATOM 849 N N . GLN A 1 114 ? -1.181 -3.918 9.372 1.00 97.69 114 GLN A N 1
ATOM 850 C CA . GLN A 1 114 ? -2.386 -3.103 9.480 1.00 97.69 114 GLN A CA 1
ATOM 851 C C . GLN A 1 114 ? -2.511 -2.104 8.327 1.00 97.69 114 GLN A C 1
ATOM 853 O O . GLN A 1 114 ? -1.534 -1.445 7.964 1.00 97.69 114 GLN A O 1
ATOM 858 N N . VAL A 1 115 ? -3.732 -1.913 7.835 1.00 98.06 115 VAL A N 1
ATOM 859 C CA . VAL A 1 115 ? -4.112 -0.828 6.922 1.00 98.06 115 VAL A CA 1
ATOM 860 C C . VAL A 1 115 ? -5.199 0.014 7.583 1.00 98.06 115 VAL A C 1
ATOM 862 O O . VAL A 1 115 ? -6.200 -0.516 8.053 1.00 98.06 115 VAL A O 1
ATOM 865 N N . THR A 1 116 ? -5.017 1.329 7.624 1.00 97.06 116 THR A N 1
ATOM 866 C CA . THR A 1 116 ? -6.024 2.278 8.110 1.00 97.06 116 THR A CA 1
ATOM 867 C C . THR A 1 116 ? -6.654 2.981 6.914 1.00 97.06 116 THR A C 1
ATOM 869 O O . THR A 1 116 ? -5.969 3.704 6.195 1.00 97.06 116 THR A O 1
ATOM 872 N N . LEU A 1 117 ? -7.950 2.782 6.704 1.00 96.19 117 LEU A N 1
ATOM 873 C CA . LEU A 1 117 ? -8.738 3.457 5.680 1.00 96.19 117 LEU A CA 1
ATOM 874 C C . LEU A 1 117 ? -9.364 4.733 6.254 1.00 96.19 117 LEU A C 1
ATOM 876 O O . LEU A 1 117 ? -10.050 4.690 7.278 1.00 96.19 117 LEU A O 1
ATOM 880 N N . TYR A 1 118 ? -9.151 5.848 5.566 1.00 94.12 118 TYR A N 1
ATOM 881 C CA . TYR A 1 118 ? -9.785 7.142 5.813 1.00 94.12 118 TYR A CA 1
ATOM 882 C C . TYR A 1 118 ? -10.898 7.393 4.784 1.00 94.12 118 TYR A C 1
ATOM 884 O O . TYR A 1 118 ? -11.235 6.519 3.989 1.00 94.12 118 TYR A O 1
ATOM 892 N N . ALA A 1 119 ? -11.483 8.594 4.789 1.00 90.75 119 ALA A N 1
ATOM 893 C CA . ALA A 1 119 ? -12.587 8.947 3.894 1.00 90.75 119 ALA A CA 1
ATOM 894 C C . ALA A 1 119 ? -12.251 8.763 2.400 1.00 90.75 119 ALA A C 1
ATOM 896 O O . ALA A 1 119 ? -13.081 8.272 1.640 1.00 90.75 119 ALA A O 1
ATOM 897 N N . ASP A 1 120 ? -11.047 9.155 1.982 1.00 89.94 120 ASP A N 1
ATOM 898 C CA . ASP A 1 120 ? -10.618 9.145 0.580 1.00 89.94 120 ASP A CA 1
ATOM 899 C C . ASP A 1 120 ? -9.140 8.756 0.389 1.00 89.94 120 ASP A C 1
ATOM 901 O O . ASP A 1 120 ? -8.593 8.902 -0.700 1.00 89.94 120 ASP A O 1
ATOM 905 N N . SER A 1 121 ? -8.496 8.230 1.429 1.00 95.56 121 SER A N 1
ATOM 906 C CA . SER A 1 121 ? -7.095 7.793 1.438 1.00 95.56 121 SER A CA 1
ATOM 907 C C . SER A 1 121 ? -6.901 6.596 2.366 1.00 95.56 121 SER A C 1
ATOM 909 O O . SER A 1 121 ? -7.800 6.240 3.129 1.00 95.56 121 SER A O 1
ATOM 911 N N . PHE A 1 122 ? -5.734 5.959 2.322 1.00 97.44 122 PHE A N 1
ATOM 912 C CA . PHE A 1 122 ? -5.364 4.916 3.270 1.00 97.44 122 PHE A CA 1
ATOM 913 C C . PHE A 1 122 ? -3.899 5.029 3.697 1.00 97.44 122 PHE A C 1
ATOM 915 O O . PHE A 1 122 ? -3.035 5.463 2.935 1.00 97.44 122 PHE A O 1
ATOM 922 N N . LYS A 1 123 ? -3.621 4.603 4.930 1.00 97.75 123 LYS A N 1
ATOM 923 C CA . LYS A 1 123 ? -2.274 4.358 5.448 1.00 97.75 123 LYS A CA 1
ATOM 924 C C . LYS A 1 123 ? -2.029 2.857 5.494 1.00 97.75 123 LYS A C 1
ATOM 926 O O . LYS A 1 123 ? -2.744 2.149 6.199 1.00 97.75 123 LYS A O 1
ATOM 931 N N . ALA A 1 124 ? -1.003 2.377 4.809 1.00 97.81 124 ALA A N 1
ATOM 932 C CA . ALA A 1 124 ? -0.602 0.976 4.822 1.00 97.81 124 ALA A CA 1
ATOM 933 C C . ALA A 1 124 ? 0.710 0.810 5.596 1.00 97.81 124 ALA A C 1
ATOM 935 O O . ALA A 1 124 ? 1.726 1.410 5.244 1.00 97.81 124 ALA A O 1
ATOM 936 N N . ASN A 1 125 ? 0.681 0.036 6.682 1.00 97.62 125 ASN A N 1
ATOM 937 C CA . ASN A 1 125 ? 1.866 -0.218 7.498 1.00 97.62 125 ASN A CA 1
ATOM 938 C C . ASN A 1 125 ? 2.619 -1.440 6.960 1.00 97.62 125 ASN A C 1
ATOM 940 O O . ASN A 1 125 ? 2.009 -2.419 6.525 1.00 97.62 125 ASN A O 1
ATOM 944 N N . ARG A 1 126 ? 3.945 -1.399 7.038 1.00 97.50 126 ARG A N 1
ATOM 945 C CA . ARG A 1 126 ? 4.841 -2.520 6.754 1.00 97.50 126 ARG A CA 1
ATOM 946 C C . ARG A 1 126 ? 5.235 -3.222 8.051 1.00 97.50 126 ARG A C 1
ATOM 948 O O . ARG A 1 126 ? 5.116 -2.667 9.142 1.00 97.50 126 ARG A O 1
ATOM 955 N N . LEU A 1 127 ? 5.772 -4.434 7.929 1.00 94.69 127 LEU A N 1
ATOM 956 C CA . LEU A 1 127 ? 6.215 -5.231 9.082 1.00 94.69 127 LEU A CA 1
ATOM 957 C C . LEU A 1 127 ? 7.424 -4.633 9.816 1.00 94.69 127 LEU A C 1
ATOM 959 O O . LEU A 1 127 ? 7.620 -4.908 10.991 1.00 94.69 127 LEU A O 1
ATOM 963 N N . ASN A 1 128 ? 8.212 -3.791 9.146 1.00 94.12 128 ASN A N 1
ATOM 964 C CA . ASN A 1 128 ? 9.364 -3.106 9.737 1.00 94.12 128 ASN A CA 1
ATOM 965 C C . ASN A 1 128 ? 8.992 -1.808 10.489 1.00 94.12 128 ASN A C 1
ATOM 967 O O . ASN A 1 128 ? 9.873 -1.014 10.800 1.00 94.12 128 ASN A O 1
ATOM 971 N N . GLY A 1 129 ? 7.700 -1.544 10.712 1.00 93.44 129 GLY A N 1
ATOM 972 C CA . GLY A 1 129 ? 7.209 -0.342 11.393 1.00 93.44 129 GLY A CA 1
ATOM 973 C C . GLY A 1 129 ? 7.110 0.911 10.514 1.00 93.44 129 GLY A C 1
ATOM 974 O O . GLY A 1 129 ? 6.499 1.894 10.931 1.00 93.44 129 GLY A O 1
ATOM 975 N N . THR A 1 130 ? 7.645 0.891 9.288 1.00 96.56 130 THR A N 1
ATOM 976 C CA . THR A 1 130 ? 7.426 1.981 8.322 1.00 96.56 130 THR A CA 1
ATOM 977 C C . THR A 1 130 ? 6.023 1.910 7.723 1.00 96.56 130 THR A C 1
ATOM 979 O O . THR A 1 130 ? 5.344 0.886 7.808 1.00 96.56 130 THR A O 1
ATOM 982 N N . TYR A 1 131 ? 5.568 2.994 7.099 1.00 97.06 131 TYR A N 1
ATOM 983 C CA . TYR A 1 131 ? 4.257 3.043 6.461 1.00 97.06 131 TYR A CA 1
ATOM 984 C C . TYR A 1 131 ? 4.271 3.916 5.208 1.00 97.06 131 TYR A C 1
ATOM 986 O O . TYR A 1 131 ? 5.149 4.757 5.018 1.00 97.06 131 TYR A O 1
ATOM 994 N N . LEU A 1 132 ? 3.264 3.710 4.366 1.00 96.69 132 LEU A N 1
ATOM 995 C CA . LEU A 1 132 ? 2.954 4.538 3.208 1.00 96.69 132 LEU A CA 1
ATOM 996 C C . LEU A 1 132 ? 1.566 5.149 3.392 1.00 96.69 132 LEU A C 1
ATOM 998 O O . LEU A 1 132 ? 0.661 4.487 3.901 1.00 96.69 132 LEU A O 1
ATOM 1002 N N . ILE A 1 133 ? 1.394 6.401 2.975 1.00 96.94 133 ILE A N 1
ATOM 1003 C CA . ILE A 1 133 ? 0.095 7.081 2.949 1.00 96.94 133 ILE A CA 1
ATOM 1004 C C . ILE A 1 133 ? -0.235 7.385 1.497 1.00 96.94 133 ILE A C 1
ATOM 1006 O O . ILE A 1 133 ? 0.576 7.978 0.787 1.00 96.94 133 ILE A O 1
ATOM 1010 N N . SER A 1 134 ? -1.418 6.971 1.057 1.00 97.25 134 SER A N 1
ATOM 1011 C CA . SER A 1 134 ? -1.893 7.313 -0.274 1.00 97.25 134 SER A CA 1
ATOM 1012 C C . SER A 1 134 ? -2.314 8.788 -0.338 1.00 97.25 134 SER A C 1
ATOM 1014 O O . SER A 1 134 ? -2.874 9.314 0.629 1.00 97.25 134 SER A O 1
ATOM 1016 N N . PRO A 1 135 ? -2.180 9.446 -1.500 1.00 97.19 135 PRO A N 1
ATOM 1017 C CA . PRO A 1 135 ? -2.947 10.656 -1.775 1.00 97.19 135 PRO A CA 1
ATOM 1018 C C . PRO A 1 135 ? -4.449 10.327 -1.840 1.00 97.19 135 PRO A C 1
ATOM 1020 O O . PRO A 1 135 ? -4.864 9.175 -1.677 1.00 97.19 135 PRO A O 1
ATOM 1023 N N . LYS A 1 136 ? -5.271 11.341 -2.114 1.00 96.81 136 LYS A N 1
ATOM 1024 C CA . LYS A 1 136 ? -6.701 11.161 -2.369 1.00 96.81 136 LYS A CA 1
ATOM 1025 C C . LYS A 1 136 ? -6.937 10.230 -3.565 1.00 96.81 136 LYS A C 1
ATOM 1027 O O . LYS A 1 136 ? -6.450 10.503 -4.663 1.00 96.81 136 LYS A O 1
ATOM 1032 N N . LEU A 1 137 ? -7.712 9.168 -3.360 1.00 96.19 137 LEU A N 1
ATOM 1033 C CA . LEU A 1 137 ? -8.103 8.226 -4.406 1.00 96.19 137 LEU A CA 1
ATOM 1034 C C . LEU A 1 137 ? -9.425 8.626 -5.050 1.00 96.19 137 LEU A C 1
ATOM 1036 O O . LEU A 1 137 ? -10.344 9.117 -4.395 1.00 96.19 137 LEU A O 1
ATOM 1040 N N . ASN A 1 138 ? -9.531 8.334 -6.342 1.00 95.50 138 ASN A N 1
ATOM 1041 C CA . ASN A 1 138 ? -10.748 8.497 -7.123 1.00 95.50 138 ASN A CA 1
ATOM 1042 C C . ASN A 1 138 ? -11.239 7.137 -7.621 1.00 95.50 138 ASN A C 1
ATOM 1044 O O . ASN A 1 138 ? -10.455 6.204 -7.805 1.00 95.50 138 ASN A O 1
ATOM 1048 N N . ALA A 1 139 ? -12.541 7.030 -7.868 1.00 95.19 139 ALA A N 1
ATOM 1049 C CA . ALA A 1 139 ? -13.120 5.817 -8.422 1.00 95.19 139 ALA A CA 1
ATOM 1050 C C . ALA A 1 139 ? -12.615 5.571 -9.853 1.00 95.19 139 ALA A C 1
ATOM 1052 O O . ALA A 1 139 ? -12.685 6.447 -10.716 1.00 95.19 139 ALA A O 1
ATOM 1053 N N . ASN A 1 140 ? -12.154 4.351 -10.107 1.00 92.62 140 ASN A N 1
ATOM 1054 C CA . ASN A 1 140 ? -11.776 3.840 -11.415 1.00 92.62 140 ASN A CA 1
ATOM 1055 C C . ASN A 1 140 ? -12.389 2.442 -11.602 1.00 92.62 140 ASN A C 1
ATOM 1057 O O . ASN A 1 140 ? -11.806 1.411 -11.254 1.00 92.62 140 ASN A O 1
ATOM 1061 N N . GLY A 1 141 ? -13.624 2.408 -12.102 1.00 91.25 141 GLY A N 1
ATOM 1062 C CA . GLY A 1 141 ? -14.401 1.174 -12.196 1.00 91.25 141 GLY A CA 1
ATOM 1063 C C . GLY A 1 141 ? -14.738 0.614 -10.811 1.00 91.25 141 GLY A C 1
ATOM 1064 O O . GLY A 1 141 ? -15.415 1.271 -10.028 1.00 91.25 141 GLY A O 1
ATOM 1065 N N . LYS A 1 142 ? -14.284 -0.612 -10.521 1.00 90.44 142 LYS A N 1
ATOM 1066 C CA . LYS A 1 142 ? -14.504 -1.295 -9.228 1.00 90.44 142 LYS A CA 1
ATOM 1067 C C . LYS A 1 142 ? -13.433 -0.990 -8.175 1.00 90.44 142 LYS A C 1
ATOM 1069 O O . LYS A 1 142 ? -13.513 -1.501 -7.061 1.00 90.44 142 LYS A O 1
ATOM 1074 N N . PHE A 1 143 ? -12.427 -0.201 -8.539 1.00 92.56 143 PHE A N 1
ATOM 1075 C CA . PHE A 1 143 ? -11.303 0.125 -7.677 1.00 92.56 143 PHE A CA 1
ATOM 1076 C C . PHE A 1 143 ? -11.313 1.607 -7.338 1.00 92.56 143 PHE A C 1
ATOM 1078 O O . PHE A 1 143 ? -11.751 2.439 -8.131 1.00 92.56 143 PHE A O 1
ATOM 1085 N N . MET A 1 144 ? -10.782 1.935 -6.173 1.00 96.88 144 MET A N 1
ATOM 1086 C CA . MET A 1 144 ? -10.358 3.289 -5.849 1.00 96.88 144 MET A CA 1
ATOM 1087 C C . MET A 1 144 ? -8.874 3.369 -6.157 1.00 96.88 144 MET A C 1
ATOM 1089 O O . MET A 1 144 ? -8.127 2.488 -5.737 1.00 96.88 144 MET A O 1
ATOM 1093 N N . MET A 1 145 ? -8.452 4.371 -6.926 1.00 97.62 145 MET A N 1
ATOM 1094 C CA . MET A 1 145 ? -7.076 4.483 -7.403 1.00 97.62 145 MET A CA 1
ATOM 1095 C C . MET A 1 145 ? -6.535 5.906 -7.295 1.00 97.62 145 MET A C 1
ATOM 1097 O O . MET A 1 145 ? -7.269 6.885 -7.443 1.00 97.62 145 MET A O 1
ATOM 1101 N N . ALA A 1 146 ? -5.227 6.008 -7.096 1.00 97.75 146 ALA A N 1
ATOM 1102 C CA . ALA A 1 146 ? -4.465 7.227 -7.317 1.00 97.75 146 ALA A CA 1
ATOM 1103 C C . ALA A 1 146 ? -3.132 6.896 -7.989 1.00 97.75 146 ALA A C 1
ATOM 1105 O O . ALA A 1 146 ? -2.529 5.863 -7.707 1.00 97.75 146 ALA A O 1
ATOM 1106 N N . ASP A 1 147 ? -2.672 7.784 -8.861 1.00 96.81 147 ASP A N 1
ATOM 1107 C CA . ASP A 1 147 ? -1.370 7.703 -9.519 1.00 96.81 147 ASP A CA 1
AT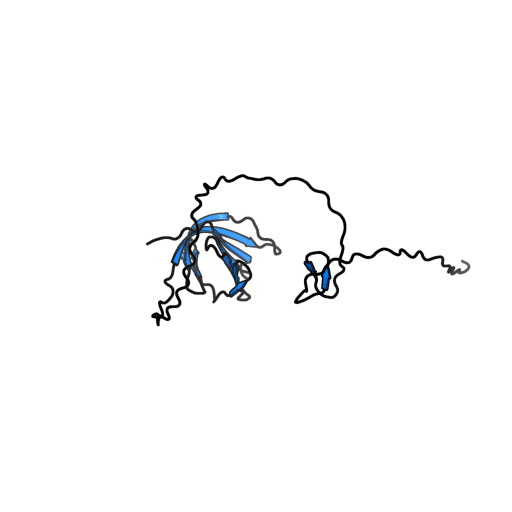OM 1108 C C . ASP A 1 147 ? -0.668 9.044 -9.308 1.00 96.81 147 ASP A C 1
ATOM 1110 O O . ASP A 1 147 ? -1.077 10.059 -9.873 1.00 96.81 147 ASP A O 1
ATOM 1114 N N . ASP A 1 148 ? 0.357 9.061 -8.455 1.00 94.62 148 ASP A N 1
ATOM 1115 C CA . ASP A 1 148 ? 1.143 10.269 -8.165 1.00 94.62 148 ASP A CA 1
ATOM 1116 C C . ASP A 1 148 ? 2.358 10.420 -9.100 1.00 94.62 148 ASP A C 1
ATOM 1118 O O . ASP A 1 148 ? 3.257 11.221 -8.846 1.00 94.62 148 ASP A O 1
ATOM 1122 N N . LYS A 1 149 ? 2.381 9.653 -10.199 1.00 94.25 149 LYS A N 1
A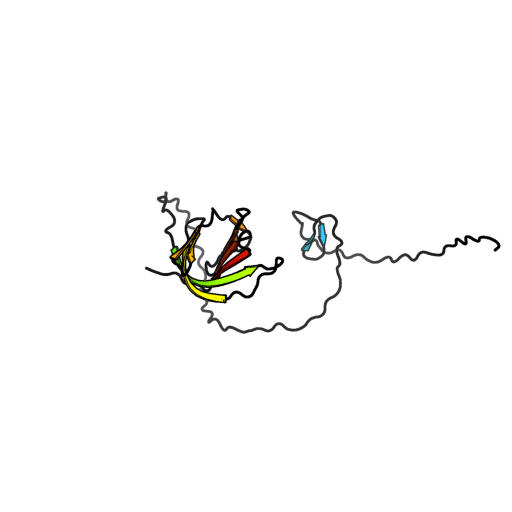TOM 1123 C CA . LYS A 1 149 ? 3.488 9.452 -11.148 1.00 94.25 149 LYS A CA 1
ATOM 1124 C C . LYS A 1 149 ? 4.622 8.579 -10.620 1.00 94.25 149 LYS A C 1
ATOM 1126 O O . LYS A 1 149 ? 5.208 7.858 -11.429 1.00 94.25 149 LYS A O 1
ATOM 1131 N N . SER A 1 150 ? 4.906 8.586 -9.319 1.00 94.81 150 SER A N 1
ATOM 1132 C CA . SER A 1 150 ? 5.922 7.728 -8.696 1.00 94.81 150 SER A CA 1
ATOM 1133 C C . SER A 1 150 ? 5.360 6.378 -8.253 1.00 94.81 150 SER A C 1
ATOM 1135 O O . SER A 1 150 ? 6.035 5.356 -8.360 1.00 94.81 150 SER A O 1
ATOM 1137 N N . LYS A 1 151 ? 4.115 6.371 -7.785 1.00 97.38 151 LYS A N 1
ATOM 1138 C CA . LYS A 1 151 ? 3.419 5.245 -7.182 1.00 97.38 151 LYS A CA 1
ATOM 1139 C C . LYS A 1 151 ? 1.974 5.216 -7.646 1.00 97.38 151 LYS A C 1
ATOM 1141 O O . LYS A 1 151 ? 1.329 6.250 -7.828 1.00 97.38 151 LYS A O 1
ATOM 1146 N N . VAL A 1 152 ? 1.468 4.002 -7.800 1.00 97.75 152 VAL A N 1
ATOM 1147 C CA . VAL A 1 152 ? 0.054 3.725 -8.033 1.00 97.75 152 VAL A CA 1
ATOM 1148 C C . VAL A 1 152 ? -0.503 3.072 -6.782 1.00 97.75 152 VAL A C 1
ATOM 1150 O O . VAL A 1 152 ? -0.010 2.030 -6.362 1.00 97.75 152 VAL A O 1
ATOM 1153 N N . TYR A 1 153 ? -1.536 3.675 -6.212 1.00 98.38 153 TYR A N 1
ATOM 1154 C CA . TYR A 1 153 ? -2.243 3.202 -5.029 1.00 98.38 153 TYR A CA 1
ATOM 1155 C C . TYR A 1 153 ? -3.598 2.685 -5.471 1.00 98.38 153 TYR A C 1
ATOM 1157 O O . TYR A 1 153 ? -4.266 3.335 -6.280 1.00 98.38 153 TYR A O 1
ATOM 1165 N N . ALA A 1 154 ? -4.019 1.546 -4.938 1.00 98.00 154 ALA A N 1
ATOM 1166 C CA . ALA A 1 154 ? -5.323 0.994 -5.248 1.00 98.00 154 ALA A CA 1
ATOM 1167 C C . ALA A 1 154 ? -5.916 0.213 -4.078 1.00 98.00 154 ALA A C 1
ATOM 1169 O O . ALA A 1 154 ? -5.188 -0.409 -3.307 1.00 98.00 154 ALA A O 1
ATOM 1170 N N . TYR A 1 155 ? -7.242 0.198 -3.998 1.00 96.94 155 TYR A N 1
ATOM 1171 C CA . TYR A 1 155 ? -7.982 -0.788 -3.216 1.00 96.94 155 TYR A CA 1
ATOM 1172 C C . TYR A 1 155 ? -9.297 -1.163 -3.902 1.00 96.94 155 TYR A C 1
ATOM 1174 O O . TYR A 1 155 ? -9.829 -0.401 -4.716 1.00 96.94 155 TYR A O 1
ATOM 1182 N N . ASP A 1 156 ? -9.809 -2.356 -3.607 1.00 94.44 156 ASP A N 1
ATOM 1183 C CA . ASP A 1 156 ? -11.062 -2.854 -4.182 1.00 94.44 156 ASP A CA 1
ATOM 1184 C C . ASP A 1 156 ? -12.303 -2.392 -3.403 1.00 94.44 156 ASP A C 1
ATOM 1186 O O . ASP A 1 156 ? -12.238 -2.083 -2.215 1.00 94.44 156 ASP A O 1
ATOM 1190 N N . SER A 1 157 ? -13.463 -2.373 -4.061 1.00 90.62 157 SER A N 1
ATOM 1191 C CA . SER A 1 157 ? -14.726 -1.915 -3.465 1.00 90.62 157 SER A CA 1
ATOM 1192 C C . SER A 1 157 ? -15.181 -2.678 -2.213 1.00 90.62 157 SER A C 1
ATOM 1194 O O . SER A 1 157 ? -15.997 -2.154 -1.457 1.00 90.62 157 SER A O 1
ATOM 1196 N N . TRP A 1 158 ? -14.705 -3.908 -1.997 1.00 91.06 158 TRP A N 1
ATOM 1197 C CA . TRP A 1 158 ? -15.003 -4.711 -0.806 1.00 91.06 158 TRP A CA 1
ATOM 1198 C C . TRP A 1 158 ? -13.999 -4.500 0.329 1.00 91.06 158 TRP A C 1
ATOM 1200 O O . TRP A 1 158 ? -14.201 -5.044 1.414 1.00 91.06 158 TRP A O 1
ATOM 1210 N N . LEU A 1 159 ? -12.961 -3.682 0.116 1.00 93.06 159 LEU A N 1
ATOM 1211 C CA . LEU A 1 159 ? -11.948 -3.336 1.118 1.00 93.06 159 LEU A CA 1
ATOM 1212 C C . LEU A 1 159 ? -11.180 -4.570 1.626 1.00 93.06 159 LEU A C 1
ATOM 1214 O O . LEU A 1 159 ? -10.761 -4.621 2.784 1.00 93.06 159 LEU A O 1
ATOM 1218 N N . LEU A 1 160 ? -11.025 -5.578 0.761 1.00 93.88 160 LEU A N 1
ATOM 1219 C CA . LEU A 1 160 ? -10.332 -6.830 1.074 1.00 93.88 160 LEU A CA 1
ATOM 1220 C C . LEU A 1 160 ? -8.871 -6.821 0.616 1.00 93.88 160 LEU A C 1
ATOM 1222 O O . LEU A 1 160 ? -8.077 -7.619 1.116 1.00 93.88 160 LEU A O 1
ATOM 1226 N N . ASN A 1 161 ? -8.529 -5.947 -0.328 1.00 96.81 161 ASN A N 1
ATOM 1227 C CA . ASN A 1 161 ? -7.230 -5.865 -0.972 1.00 96.81 161 ASN A CA 1
ATOM 1228 C C . ASN A 1 161 ? -6.827 -4.401 -1.162 1.00 96.81 161 ASN A C 1
ATOM 1230 O O . ASN A 1 161 ? -7.578 -3.595 -1.717 1.00 96.81 161 ASN A O 1
ATOM 1234 N N . PHE A 1 162 ? -5.599 -4.096 -0.762 1.00 98.00 162 PHE A N 1
ATOM 1235 C CA . PHE A 1 162 ? -4.912 -2.835 -0.996 1.00 98.00 162 PHE A CA 1
ATOM 1236 C C . PHE A 1 162 ? -3.589 -3.138 -1.690 1.00 98.00 162 PHE A C 1
ATOM 1238 O O . PHE A 1 162 ? -2.940 -4.140 -1.391 1.00 98.00 162 PHE A O 1
ATOM 1245 N N . ALA A 1 163 ? -3.172 -2.275 -2.605 1.00 98.12 163 ALA A N 1
ATOM 1246 C CA . ALA A 1 163 ? -1.916 -2.428 -3.316 1.00 98.12 163 ALA A CA 1
ATOM 1247 C C . ALA A 1 163 ? -1.250 -1.076 -3.542 1.00 98.12 163 ALA A C 1
ATOM 1249 O O . ALA A 1 163 ? -1.916 -0.061 -3.771 1.00 98.12 163 ALA A O 1
ATOM 1250 N N . ILE A 1 164 ? 0.077 -1.083 -3.499 1.00 98.38 164 ILE A N 1
ATOM 1251 C CA . ILE A 1 164 ? 0.911 0.048 -3.880 1.00 98.38 164 ILE A CA 1
ATOM 1252 C C . ILE A 1 164 ? 1.989 -0.469 -4.824 1.00 98.38 164 ILE A C 1
ATOM 1254 O O . ILE A 1 164 ? 2.807 -1.302 -4.447 1.00 98.38 164 ILE A O 1
ATOM 1258 N N . SER A 1 165 ? 1.996 0.030 -6.054 1.00 97.69 165 SER A N 1
ATOM 1259 C CA . SER A 1 165 ? 3.059 -0.230 -7.022 1.00 97.69 165 SER A CA 1
ATOM 1260 C C . SER A 1 165 ? 3.976 0.983 -7.088 1.00 97.69 165 SER A C 1
ATOM 1262 O O . SER A 1 165 ? 3.527 2.076 -7.425 1.00 97.69 165 SER A O 1
ATOM 1264 N N . ASP A 1 166 ? 5.248 0.806 -6.749 1.00 97.06 166 ASP A N 1
ATOM 1265 C CA . ASP A 1 166 ? 6.272 1.843 -6.748 1.00 97.06 166 ASP A CA 1
ATOM 1266 C C . ASP A 1 166 ? 7.145 1.742 -8.001 1.00 97.06 166 ASP A C 1
ATOM 1268 O O . ASP A 1 166 ? 7.880 0.775 -8.204 1.00 97.06 166 ASP A O 1
ATOM 1272 N N . ARG A 1 167 ? 7.087 2.776 -8.842 1.00 94.56 167 ARG A N 1
ATOM 1273 C CA . ARG A 1 167 ? 7.855 2.862 -10.090 1.00 94.56 167 ARG A CA 1
ATOM 1274 C C . ARG A 1 167 ? 9.315 3.233 -9.854 1.00 94.56 167 ARG A C 1
ATOM 1276 O O . ARG A 1 167 ? 10.144 2.929 -10.708 1.00 94.56 167 ARG A O 1
ATOM 1283 N N . ILE A 1 168 ? 9.630 3.870 -8.723 1.00 94.50 168 ILE A N 1
ATOM 1284 C CA . ILE A 1 168 ? 10.998 4.280 -8.380 1.00 94.50 168 ILE A CA 1
ATOM 1285 C C . ILE A 1 168 ? 11.776 3.063 -7.896 1.00 94.50 168 ILE A C 1
ATOM 1287 O O . ILE A 1 168 ? 12.803 2.711 -8.468 1.00 94.50 168 ILE A O 1
ATOM 1291 N N . THR A 1 169 ? 11.257 2.387 -6.870 1.00 95.88 169 THR A N 1
ATOM 1292 C CA . THR A 1 169 ? 11.910 1.193 -6.312 1.00 95.88 169 THR A CA 1
ATOM 1293 C C . THR A 1 169 ? 11.639 -0.066 -7.129 1.00 95.88 169 THR A C 1
ATOM 129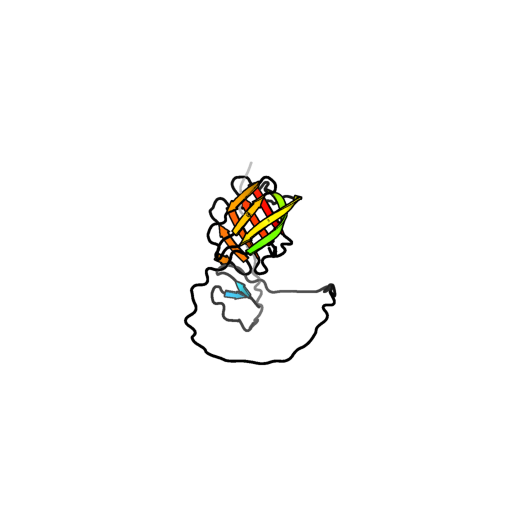5 O O . THR A 1 169 ? 12.262 -1.093 -6.879 1.00 95.88 169 THR A O 1
ATOM 1298 N N . ARG A 1 170 ? 10.742 0.013 -8.123 1.00 97.19 170 ARG A N 1
ATOM 1299 C CA . ARG A 1 170 ? 10.300 -1.114 -8.953 1.00 97.19 170 ARG A CA 1
ATOM 1300 C C . ARG A 1 170 ? 9.807 -2.269 -8.090 1.00 97.19 170 ARG A C 1
ATOM 1302 O O . ARG A 1 170 ? 10.250 -3.404 -8.231 1.00 97.19 170 ARG A O 1
ATOM 1309 N N . THR A 1 171 ? 8.882 -1.972 -7.189 1.00 97.06 171 THR A N 1
ATOM 1310 C CA . THR A 1 171 ? 8.260 -2.970 -6.318 1.00 97.06 171 THR A CA 1
ATOM 1311 C C . THR A 1 171 ? 6.748 -2.846 -6.355 1.00 97.06 171 THR A C 1
ATOM 1313 O O . THR A 1 171 ? 6.196 -1.812 -6.722 1.00 97.06 171 THR A O 1
ATOM 1316 N N . THR A 1 172 ? 6.054 -3.923 -6.015 1.00 98.06 172 THR A N 1
ATOM 1317 C CA . THR A 1 172 ? 4.631 -3.876 -5.681 1.00 98.06 172 THR A CA 1
ATOM 1318 C C . THR A 1 172 ? 4.439 -4.506 -4.319 1.00 98.06 172 THR A C 1
ATOM 1320 O O . THR A 1 172 ? 4.861 -5.637 -4.083 1.00 98.06 172 THR A O 1
ATOM 1323 N N . GLU A 1 173 ? 3.805 -3.749 -3.439 1.00 98.31 173 GLU A N 1
ATOM 1324 C CA . GLU A 1 173 ? 3.371 -4.161 -2.116 1.00 98.31 173 GLU A CA 1
ATOM 1325 C C . GLU A 1 173 ? 1.862 -4.411 -2.150 1.00 98.31 173 GLU A C 1
ATOM 1327 O O . GLU A 1 173 ? 1.108 -3.624 -2.730 1.00 98.31 173 GLU A O 1
ATOM 1332 N N . GLN A 1 174 ? 1.417 -5.500 -1.530 1.00 98.25 174 GLN A N 1
ATOM 1333 C CA . GLN A 1 174 ? 0.009 -5.869 -1.455 1.00 98.25 174 GLN A CA 1
ATOM 1334 C C . GLN A 1 174 ? -0.366 -6.260 -0.026 1.00 98.25 174 GLN A C 1
ATOM 1336 O O . GLN A 1 174 ? 0.339 -7.022 0.633 1.00 98.25 174 GLN A O 1
ATOM 1341 N N . TRP A 1 175 ? -1.507 -5.746 0.422 1.00 98.38 175 TRP A N 1
ATOM 1342 C CA . TRP A 1 175 ? -2.194 -6.112 1.652 1.00 98.38 175 TRP A CA 1
ATOM 1343 C C . TRP A 1 175 ? -3.515 -6.762 1.256 1.00 98.38 175 TRP A C 1
ATOM 1345 O O . TRP A 1 175 ? -4.459 -6.063 0.894 1.00 98.38 175 TRP A O 1
ATOM 1355 N N . ASP A 1 176 ? -3.573 -8.086 1.263 1.00 96.81 176 ASP A N 1
ATOM 1356 C CA . ASP A 1 176 ? -4.734 -8.858 0.832 1.00 96.81 176 ASP A CA 1
ATOM 1357 C C . ASP A 1 176 ? -5.396 -9.604 1.991 1.00 96.81 176 ASP A C 1
ATOM 1359 O O . ASP A 1 176 ? -4.937 -9.581 3.137 1.00 96.81 176 ASP A O 1
ATOM 1363 N N . ARG A 1 177 ? -6.543 -10.231 1.703 1.00 95.81 177 ARG A N 1
ATOM 1364 C CA . ARG A 1 177 ? -7.326 -11.006 2.684 1.00 95.81 177 ARG A CA 1
ATOM 1365 C C . ARG A 1 177 ? -7.633 -10.206 3.957 1.00 95.81 177 ARG A C 1
ATOM 1367 O O . ARG A 1 177 ? -7.645 -10.759 5.060 1.00 95.81 177 ARG A O 1
ATOM 1374 N N . CYS A 1 178 ? -7.863 -8.905 3.799 1.00 97.12 178 CYS A N 1
ATOM 1375 C CA . CYS A 1 178 ? -8.067 -7.992 4.909 1.00 97.12 178 CYS A CA 1
ATOM 1376 C C . CYS A 1 178 ? -9.315 -8.347 5.718 1.00 97.12 178 CYS A C 1
ATOM 1378 O O . CYS A 1 178 ? -10.374 -8.662 5.173 1.00 97.12 178 CYS A O 1
ATOM 1380 N N . LYS A 1 179 ? -9.195 -8.234 7.039 1.00 96.81 179 LYS A N 1
ATOM 1381 C CA . LYS A 1 179 ? -10.308 -8.342 7.984 1.00 96.81 179 LYS A CA 1
ATOM 1382 C C . LYS A 1 179 ? -10.418 -7.046 8.766 1.00 96.81 179 LYS A C 1
ATOM 1384 O O . LYS A 1 179 ? -9.401 -6.509 9.203 1.00 96.81 179 LYS A O 1
ATOM 1389 N N . LEU A 1 180 ? -11.643 -6.550 8.934 1.00 95.31 180 LEU A N 1
ATOM 1390 C CA . LEU A 1 180 ? -11.892 -5.377 9.764 1.00 95.31 180 LEU A CA 1
ATOM 1391 C C . LEU A 1 180 ? -11.434 -5.689 11.193 1.00 95.31 180 LEU A C 1
ATOM 1393 O O . LEU A 1 180 ? -11.949 -6.607 11.828 1.00 95.31 180 LEU A O 1
ATOM 1397 N N . ASN A 1 181 ? -10.453 -4.934 11.671 1.00 88.50 181 ASN A N 1
ATOM 1398 C CA . ASN A 1 181 ? -9.940 -5.043 13.022 1.00 88.50 181 ASN A CA 1
ATOM 1399 C C . ASN A 1 181 ? -10.847 -4.201 13.924 1.00 88.50 181 ASN A C 1
ATOM 1401 O O . ASN A 1 181 ? -10.677 -2.983 14.030 1.00 88.50 181 ASN A O 1
ATOM 1405 N N . GLN A 1 182 ? -11.874 -4.840 14.484 1.00 68.25 182 GLN A N 1
ATOM 1406 C CA . GLN A 1 182 ? -12.735 -4.228 15.490 1.00 68.25 182 GLN A CA 1
ATOM 1407 C C . GLN A 1 182 ? -11.911 -4.111 16.771 1.00 68.25 182 GLN A C 1
ATOM 1409 O O . GLN A 1 182 ? -11.597 -5.114 17.407 1.00 68.25 182 GLN A O 1
ATOM 1414 N N . LYS A 1 183 ? -11.473 -2.890 17.060 1.00 56.69 183 LYS A N 1
ATOM 1415 C CA . LYS A 1 183 ? -10.857 -2.538 18.334 1.00 56.69 183 LYS A CA 1
ATOM 1416 C C . LYS A 1 183 ? -11.939 -2.233 19.354 1.00 56.69 183 LYS A C 1
ATOM 1418 O O . LYS A 1 183 ? -12.956 -1.638 18.928 1.00 56.69 183 LYS A O 1
#

Organism: NCBI:txid679202

Solvent-accessible surface area (backbone atoms only — not comparable to full-atom values): 11963 Å² total; per-residue (Å²): 138,86,82,88,82,90,83,88,80,89,89,85,89,80,89,82,88,82,78,92,76,92,66,87,59,70,88,46,96,69,43,46,70,46,78,100,45,61,38,61,83,94,63,85,80,86,87,88,85,89,88,87,84,76,87,78,79,78,81,76,85,70,88,83,80,88,78,84,88,77,93,75,90,74,95,70,95,65,95,68,77,89,70,72,65,75,70,45,42,26,44,14,42,28,26,42,21,50,43,57,96,89,39,77,50,75,69,44,76,77,50,72,26,49,33,39,37,48,84,49,35,39,38,43,42,46,88,86,75,50,70,49,70,52,67,74,42,44,82,57,88,69,28,36,35,35,71,78,86,49,37,38,38,37,32,41,80,84,65,34,38,38,38,39,38,32,66,80,82,28,32,37,40,37,33,32,80,34,40,80,51,83,126

Secondary structure (DSSP, 8-state):
----------------------------SSSEEETTEEE-TTPPP------------------------------------------EEEEEEEEEEEEETTEE---EEEEEEEEEE-SS-EEEE-TTS-EEE----EEETTEEEEE-SSEEEEEETTSS-EEEEETTTTEEEEEEEEEE---

Sequence (183 aa):
MRRSAFVRMMIFTTLFVGGTSTAVAKNCKKGIPCGNSCIAVGKTCRIGSYAPSSYKNHSYSYPSSSIRSSQSNNSRKTEGVKTTPAAKNYLCQYSIASIENGRLGALRVQGYAQVTLYADSFKANRLNGTYLISPKLNANGKFMMADDKSKVYAYDSWLLNFAISDRITRTTEQWDRCKLNQK

Nearest PDB structures (foldseek):
  7zwh-assembly1_E  TM=3.416E-01  e=8.125E-02  Homo sapiens
  8d3d-assembly1_A  TM=3.248E-01  e=1.235E-01  Homo sapiens
  6mp4-assembly2_E  TM=3.926E-01  e=3.521E-01  Homo sapiens
  8d3c-assembly1_A  TM=3.252E-01  e=1.523E-01  Homo sapiens
  4gou-assembly1_A  TM=3.502E-01  e=3.521E-01  Entamoeba histolytica

Foldseek 3Di:
DDDDDDDDDDDDDDDDDDDDDPQVFDDDPAADGAHPDGDHPPDDHDDDDDDDDDDPPPDPDDPDDDDDDDDDDDDDDDPDDPPQPDKWKKKFFKWKFAADPNDTDDTDTDGIWMKIDGPFKIWTADPVRDIDIDDGFDDDPQWTWDCPVQKIWIDGVVRAKIWIQGPVRRMIMMGGRIDTDDD

Mean predicted aligned error: 19.28 Å

pLDDT: mean 74.17, std 24.71, range [29.59, 98.38]